Protein AF-A0A401IRV8-F1 (afdb_monomer_lite)

InterPro domains:
  IPR025668 Transposase DDE domain [PF13701] (9-160)

Secondary structure (DSSP, 8-state):
--PPPPEE-SS-TT-EE--S--PPPTTTTHHHHHHHHHHTTHHHHHHHH-------SS-SS-HHHHHHHHHHHHHTT--SGGGHHHHTT-HHHHHHHTSPPPPHHHHHHHHHT--HHHHHHHHHHHHHHHHHHHHHTT-S--------------S--HHHHHHHHHHHHHHHHHHHHTTS--SSS-SS--SSSSSSTTT---SHHHHHHHSSSS--

Radius of gyration: 19.03 Å; chains: 1; bounding box: 55×48×52 Å

pLDDT: mean 70.57, std 21.9, range [26.36, 95.75]

Foldseek 3Di:
DDFDDFDAAPLDRVDTDGPPPPDDDLLLVLLVLLSLCVVVVVLVLCVVLQPDDDPDPDDPADLSLLLLLLLSCVLSVNLALPCQQVLQVDPSSCVSSVDRGDHSVVSVVSLVPDDPSNLVSLLVSLVVLLVVVCVVVVPPDDDDDDDDDDDDDDPDRSSVSSSVSSNSSSVSSVVVVVPPDPPPPDPDDDPDDPPVSVVPPPDVVVVVVVVVPPDD

Sequence (216 aa):
MSTLQQVPLNFNKNLVISNTGGTLTNDGGLLLVSEFMHQINFSQLVKDNLHFQEERKYFKHSKNHLFQQLLMQLLAGYSNDTAANTLAKDVSFKLALDQLVSSQPTLSRYINRISENELDGVARLSQKLAQLVIKQRQQAQLILDLDSTHSDTYGKQKAVLLMRTITAMATILYWPLTKFPAASWGLNCVLEIFTPLMELKIFYGQFCRIMQAKMF

Structure (mmCIF, N/CA/C/O backbone):
data_AF-A0A401IRV8-F1
#
_entry.id   AF-A0A401IRV8-F1
#
loop_
_atom_site.group_PDB
_atom_site.id
_atom_site.type_symbol
_atom_site.label_atom_id
_atom_site.label_alt_id
_atom_site.label_comp_id
_atom_site.label_asym_id
_atom_site.label_entity_id
_atom_site.label_seq_id
_atom_site.pdbx_PDB_ins_code
_atom_site.Cartn_x
_atom_site.Cartn_y
_atom_site.Cartn_z
_atom_site.occupancy
_atom_site.B_iso_or_equiv
_atom_site.auth_seq_id
_atom_site.auth_comp_id
_atom_site.auth_asym_id
_atom_site.auth_atom_id
_atom_site.pdbx_PDB_model_num
ATOM 1 N N . MET A 1 1 ? -34.430 -5.487 21.306 1.00 41.16 1 MET A N 1
ATOM 2 C CA . MET A 1 1 ? -33.011 -5.534 20.893 1.00 41.16 1 MET A CA 1
ATOM 3 C C . MET A 1 1 ? -32.767 -4.392 19.922 1.00 41.16 1 MET A C 1
ATOM 5 O O . MET A 1 1 ? -33.343 -4.412 18.845 1.00 41.16 1 MET A 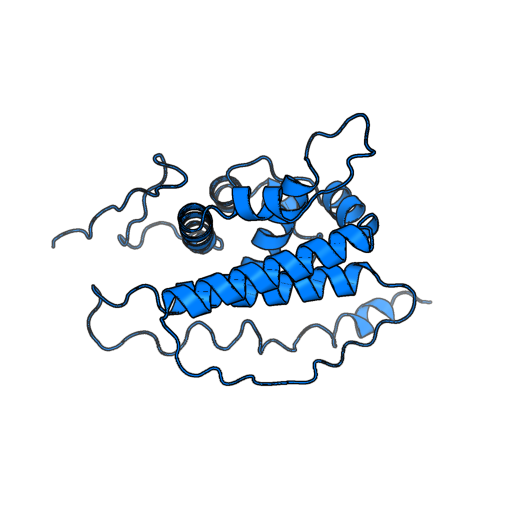O 1
ATOM 9 N N . SER A 1 2 ? -32.007 -3.369 20.310 1.00 43.88 2 SER A N 1
ATOM 10 C CA . SER A 1 2 ? -31.609 -2.292 19.397 1.00 43.88 2 SER A CA 1
ATOM 11 C C . SER A 1 2 ? -30.474 -2.796 18.508 1.00 43.88 2 SER A C 1
ATOM 13 O O . SER A 1 2 ? -29.367 -3.023 18.992 1.00 43.88 2 SER A O 1
ATOM 15 N N . THR A 1 3 ? -30.747 -3.012 17.226 1.00 48.44 3 THR A N 1
ATOM 16 C CA . THR A 1 3 ? -29.711 -3.245 16.214 1.00 48.44 3 THR A CA 1
ATOM 17 C C . THR A 1 3 ? -28.730 -2.074 16.214 1.00 48.44 3 THR A C 1
ATOM 19 O O . THR A 1 3 ? -29.141 -0.920 16.100 1.00 48.44 3 THR A O 1
ATOM 22 N N . LEU A 1 4 ? -27.443 -2.382 16.389 1.00 52.22 4 LEU A N 1
ATOM 23 C CA . LEU A 1 4 ? -26.345 -1.418 16.374 1.00 52.22 4 LEU A CA 1
ATOM 24 C C . LEU A 1 4 ? -26.343 -0.595 15.079 1.00 52.22 4 LEU A C 1
ATOM 26 O O . LEU A 1 4 ? -26.615 -1.118 13.998 1.00 52.22 4 LEU A O 1
ATOM 30 N N . GLN A 1 5 ? -26.030 0.692 15.229 1.00 64.75 5 GLN A N 1
ATOM 31 C CA . GLN A 1 5 ? -26.011 1.705 14.177 1.00 64.75 5 GLN A CA 1
ATOM 32 C C . GLN A 1 5 ? -25.242 1.228 12.940 1.00 64.75 5 GLN A C 1
ATOM 34 O O . GLN A 1 5 ? -24.084 0.826 13.020 1.00 64.75 5 GLN A O 1
ATOM 39 N N . GLN A 1 6 ? -25.902 1.308 11.788 1.00 72.00 6 GLN A N 1
ATOM 40 C CA . GLN A 1 6 ? -25.247 1.260 10.491 1.00 72.00 6 GLN A CA 1
ATOM 41 C C . GLN A 1 6 ? -24.445 2.550 10.309 1.00 72.00 6 GLN A C 1
ATOM 43 O O . GLN A 1 6 ? -25.023 3.638 10.320 1.00 72.00 6 GLN A O 1
ATOM 48 N N . VAL A 1 7 ? -23.124 2.438 10.165 1.00 77.31 7 VAL A N 1
ATOM 49 C CA . VAL A 1 7 ? -22.246 3.600 9.973 1.00 77.31 7 VAL A CA 1
ATOM 50 C C . VAL A 1 7 ? -21.801 3.645 8.510 1.00 77.31 7 VAL A C 1
ATOM 52 O O . VAL A 1 7 ? -21.106 2.724 8.070 1.00 77.31 7 VAL A O 1
ATOM 55 N N . PRO A 1 8 ? -22.194 4.672 7.734 1.00 83.56 8 PRO A N 1
ATOM 56 C CA . PRO A 1 8 ? -21.729 4.826 6.363 1.00 83.56 8 PRO A CA 1
ATOM 57 C C . PRO A 1 8 ? -20.249 5.216 6.339 1.00 83.56 8 PRO A C 1
ATOM 59 O O . PRO A 1 8 ? -19.799 6.048 7.129 1.00 83.56 8 PRO A O 1
ATOM 62 N N . LEU A 1 9 ? -19.506 4.650 5.394 1.00 84.62 9 LEU A N 1
ATOM 63 C CA . LEU A 1 9 ? -18.097 4.968 5.180 1.00 84.62 9 LEU A CA 1
ATOM 64 C C . LEU A 1 9 ? -17.945 6.314 4.460 1.00 84.62 9 LEU A C 1
ATOM 66 O O . LEU A 1 9 ? -18.777 6.703 3.637 1.00 84.62 9 LEU A O 1
ATOM 70 N N . ASN A 1 10 ? -16.900 7.075 4.785 1.00 86.19 10 ASN A N 1
ATOM 71 C CA . ASN A 1 10 ? -16.651 8.374 4.162 1.00 86.19 10 ASN A CA 1
ATOM 72 C C . ASN A 1 10 ? -16.002 8.234 2.794 1.00 86.19 10 ASN A C 1
ATOM 74 O O . ASN A 1 10 ? -16.407 8.941 1.873 1.00 86.19 10 ASN A O 1
ATOM 78 N N . PHE A 1 11 ? -15.066 7.294 2.649 1.00 86.44 11 PHE A N 1
ATOM 79 C CA . PHE A 1 11 ? -14.384 7.081 1.374 1.00 86.44 11 PHE A CA 1
ATOM 80 C C . PHE A 1 11 ? -15.326 6.553 0.282 1.00 86.44 11 PHE A C 1
ATOM 82 O O . PHE A 1 11 ? -15.147 6.875 -0.887 1.00 86.44 11 PHE A O 1
ATOM 89 N N . ASN A 1 12 ? -16.353 5.783 0.662 1.00 87.06 12 ASN A N 1
ATOM 90 C CA . ASN A 1 12 ? -17.384 5.289 -0.242 1.00 87.06 12 ASN A CA 1
ATOM 91 C C . ASN A 1 12 ? -18.739 5.227 0.478 1.00 87.06 12 ASN A C 1
ATOM 93 O O . ASN A 1 12 ? -19.007 4.316 1.259 1.00 87.06 12 ASN A O 1
ATOM 97 N N . LYS A 1 13 ? -19.614 6.192 0.171 1.00 85.44 13 LYS A N 1
ATOM 98 C CA . LYS A 1 13 ? -20.935 6.349 0.807 1.00 85.44 13 LYS A CA 1
ATOM 99 C C . LYS A 1 13 ? -21.921 5.222 0.490 1.00 85.44 13 LYS A C 1
ATOM 101 O O . LYS A 1 13 ? -22.939 5.114 1.165 1.00 85.44 13 LYS A O 1
ATOM 106 N N . ASN A 1 14 ? -21.617 4.382 -0.501 1.00 85.38 14 ASN A N 1
ATOM 107 C CA . ASN A 1 14 ? -22.408 3.193 -0.816 1.00 85.38 14 ASN A CA 1
ATOM 108 C C . ASN A 1 14 ? -22.067 2.005 0.097 1.00 85.38 14 ASN A C 1
ATOM 110 O O . ASN A 1 14 ? -22.727 0.971 0.024 1.00 85.38 14 ASN A O 1
ATOM 114 N N . LEU A 1 15 ? -21.028 2.129 0.929 1.00 84.19 15 LEU A N 1
ATOM 115 C CA . LEU A 1 15 ? -20.618 1.104 1.876 1.00 84.19 15 LEU A CA 1
ATOM 116 C C . LEU A 1 15 ? -21.020 1.496 3.294 1.00 84.19 15 LEU A C 1
ATOM 118 O O . LEU A 1 15 ? -20.888 2.644 3.721 1.00 84.19 15 LEU A O 1
ATOM 122 N N . VAL A 1 16 ? -21.491 0.500 4.034 1.00 81.44 16 VAL A N 1
ATOM 123 C CA . VAL A 1 16 ? -21.968 0.647 5.405 1.00 81.44 16 VAL A CA 1
ATOM 124 C C . VAL A 1 16 ? -21.350 -0.455 6.248 1.00 81.44 16 VAL A C 1
ATOM 126 O O . VAL A 1 16 ? -21.375 -1.625 5.868 1.00 81.44 16 VAL A O 1
ATOM 129 N N . ILE A 1 17 ? -20.819 -0.085 7.410 1.00 76.06 17 ILE A N 1
ATOM 130 C CA . ILE A 1 17 ? -20.389 -1.043 8.424 1.00 76.06 17 ILE A CA 1
ATOM 131 C C . ILE A 1 17 ? -21.588 -1.358 9.314 1.00 76.06 17 ILE A C 1
ATOM 133 O O . ILE A 1 17 ? -22.266 -0.460 9.815 1.00 76.06 17 ILE A O 1
ATOM 137 N N . SER A 1 18 ? -21.840 -2.650 9.513 1.00 75.50 18 SER A N 1
ATOM 138 C CA . SER A 1 18 ? -22.859 -3.150 10.433 1.00 75.50 18 SER A CA 1
ATOM 139 C C . SER A 1 18 ? -22.265 -4.239 11.319 1.00 75.50 18 SER A C 1
ATOM 141 O O . SER A 1 18 ? -21.373 -4.969 10.891 1.00 75.50 18 SER A O 1
ATOM 143 N N . ASN A 1 19 ? -22.764 -4.355 12.552 1.00 68.94 19 ASN A N 1
ATOM 144 C CA . ASN A 1 19 ? -22.372 -5.419 13.477 1.00 68.94 19 ASN A CA 1
ATOM 145 C C . ASN A 1 19 ? -23.512 -6.419 13.718 1.00 68.94 19 ASN A C 1
ATOM 147 O O . ASN A 1 19 ? -23.809 -6.806 14.845 1.00 68.94 19 ASN A O 1
ATOM 151 N N . THR A 1 20 ? -24.217 -6.791 12.650 1.00 70.12 20 THR A N 1
ATOM 152 C CA . THR A 1 20 ? -25.336 -7.742 12.721 1.00 70.12 20 THR A CA 1
ATOM 153 C C . THR A 1 20 ? -24.888 -9.197 12.573 1.00 70.12 20 THR A C 1
ATOM 155 O O . THR A 1 20 ? -25.737 -10.074 12.461 1.00 70.12 20 THR A O 1
ATOM 158 N N . GLY A 1 21 ? -23.574 -9.466 12.543 1.00 61.69 21 GLY A N 1
ATOM 159 C CA . GLY A 1 21 ? -23.028 -10.822 12.397 1.00 61.69 21 GLY A CA 1
ATOM 160 C C . GLY A 1 21 ? -23.395 -11.506 11.074 1.00 61.69 21 GLY A C 1
ATOM 161 O O . GLY A 1 21 ? -23.494 -12.727 11.031 1.00 61.69 21 GLY A O 1
ATOM 162 N N . GLY A 1 22 ? -23.657 -10.724 10.018 1.00 69.12 22 GLY A N 1
ATOM 163 C CA . GLY A 1 22 ? -23.982 -11.237 8.683 1.00 69.12 22 GLY A CA 1
ATOM 164 C C . GLY A 1 22 ? -22.794 -11.918 7.991 1.00 69.12 22 GLY A C 1
ATOM 165 O O . GLY A 1 22 ? -21.775 -12.216 8.607 1.00 69.12 22 GLY A O 1
ATOM 166 N N . THR A 1 23 ? -22.905 -12.147 6.682 1.00 66.44 23 THR A N 1
ATOM 167 C CA . THR A 1 23 ? -21.820 -12.724 5.870 1.00 66.44 23 THR A CA 1
ATOM 168 C C . THR A 1 23 ? -20.513 -11.950 6.034 1.00 66.44 23 THR A C 1
ATOM 170 O O . THR A 1 23 ? -20.443 -10.761 5.721 1.00 66.44 23 THR A O 1
ATOM 173 N N . LEU A 1 24 ? -19.480 -12.650 6.502 1.00 66.38 24 LEU A N 1
ATOM 174 C CA . LEU A 1 24 ? -18.134 -12.125 6.687 1.00 66.38 24 LEU A CA 1
ATOM 175 C C . LEU A 1 24 ? -17.328 -12.300 5.397 1.00 66.38 24 LEU A C 1
ATOM 177 O O . LEU A 1 24 ? -17.379 -13.348 4.756 1.00 66.38 24 LEU A O 1
ATOM 181 N N . THR A 1 25 ? -16.567 -11.274 5.033 1.00 70.69 25 THR A N 1
ATOM 182 C CA . THR A 1 25 ? -15.527 -11.357 4.001 1.00 70.69 25 THR A CA 1
ATOM 183 C C . THR A 1 25 ? -14.162 -11.408 4.680 1.00 70.69 25 THR A C 1
ATOM 185 O O . THR A 1 25 ? -13.942 -10.711 5.673 1.00 70.69 25 THR A O 1
ATOM 188 N N . ASN A 1 26 ? -13.252 -12.226 4.148 1.00 71.38 26 ASN A N 1
ATOM 189 C CA . ASN A 1 26 ? -11.910 -12.402 4.706 1.00 71.38 26 ASN A CA 1
ATOM 190 C C . ASN A 1 26 ? -11.135 -11.073 4.755 1.00 71.38 26 ASN A C 1
ATOM 192 O O . ASN A 1 26 ? -10.482 -10.763 5.744 1.00 71.38 26 ASN A O 1
ATOM 196 N N . ASP A 1 27 ? -11.311 -10.241 3.725 1.00 78.25 27 ASP A N 1
ATOM 197 C CA . ASP A 1 27 ? -10.604 -8.968 3.573 1.00 78.25 27 ASP A CA 1
ATOM 198 C C . ASP A 1 27 ? -11.460 -7.759 4.012 1.00 78.25 27 ASP A C 1
ATOM 200 O O . ASP A 1 27 ? -11.137 -6.610 3.715 1.00 78.25 27 ASP A O 1
ATOM 204 N N . GLY A 1 28 ? -12.557 -7.981 4.750 1.00 76.12 28 GLY A N 1
ATOM 205 C CA . GLY A 1 28 ? -13.461 -6.911 5.205 1.00 76.12 28 GLY A CA 1
ATOM 206 C C . GLY A 1 28 ? -12.798 -5.865 6.099 1.00 76.12 28 GLY A C 1
ATOM 207 O O . GLY A 1 28 ? -13.178 -4.694 6.068 1.00 76.12 28 GLY A O 1
ATOM 208 N N . GLY A 1 29 ? -11.761 -6.263 6.843 1.00 79.12 29 GLY A N 1
ATOM 209 C CA . GLY A 1 29 ? -10.956 -5.354 7.661 1.00 79.12 29 GLY A CA 1
ATOM 210 C C . GLY A 1 29 ? -10.260 -4.257 6.848 1.00 79.12 29 GLY A C 1
ATOM 211 O O . GLY A 1 29 ? -10.030 -3.167 7.372 1.00 79.12 29 GLY A O 1
ATOM 212 N N . LEU A 1 30 ? -10.007 -4.481 5.551 1.00 84.75 30 LEU A N 1
ATOM 213 C CA . LEU A 1 30 ? -9.435 -3.458 4.673 1.00 84.75 30 LEU A CA 1
ATOM 214 C C . LEU A 1 30 ? -10.347 -2.240 4.505 1.00 84.75 30 LEU A C 1
ATOM 216 O O . LEU A 1 30 ? -9.843 -1.158 4.234 1.00 84.75 30 LEU A O 1
ATOM 220 N N . LEU A 1 31 ? -11.662 -2.361 4.708 1.00 85.00 31 LEU A N 1
ATOM 221 C CA . LEU A 1 31 ? -12.562 -1.206 4.639 1.00 85.00 31 LEU A CA 1
ATOM 222 C C . LEU A 1 31 ? -12.261 -0.180 5.743 1.00 85.00 31 LEU A C 1
ATOM 224 O O . LEU A 1 31 ? -12.363 1.022 5.506 1.00 85.00 31 LEU A O 1
ATOM 228 N N . LEU A 1 32 ? -11.834 -0.637 6.927 1.00 82.06 32 LEU A N 1
ATOM 229 C CA . LEU A 1 32 ? -11.390 0.242 8.017 1.00 82.06 32 LEU A CA 1
ATOM 230 C C . LEU A 1 32 ? -10.068 0.932 7.672 1.00 82.06 32 LEU A C 1
ATOM 232 O O . LEU A 1 32 ? -9.881 2.110 7.971 1.00 82.06 32 LEU A O 1
ATOM 236 N N . VAL A 1 33 ? -9.167 0.206 7.008 1.00 85.25 33 VAL A N 1
ATOM 237 C CA . VAL A 1 33 ? -7.910 0.756 6.491 1.00 85.25 33 VAL A CA 1
ATOM 238 C C . VAL A 1 33 ? -8.203 1.848 5.461 1.00 85.25 33 VAL A C 1
ATOM 240 O O . VAL A 1 33 ? -7.658 2.943 5.573 1.00 85.25 33 VAL A O 1
ATOM 243 N N . SER A 1 34 ? -9.098 1.594 4.505 1.00 89.00 34 SER A N 1
ATOM 244 C CA . SER A 1 34 ? -9.498 2.567 3.482 1.00 89.00 34 SER A CA 1
ATOM 245 C C . SER A 1 34 ? -10.146 3.810 4.082 1.00 89.00 34 SER A C 1
ATOM 247 O O . SER A 1 34 ? -9.832 4.927 3.673 1.00 89.00 34 SER A O 1
ATOM 249 N N . GLU A 1 35 ? -10.994 3.638 5.096 1.00 85.62 35 GLU A N 1
ATOM 250 C CA . GLU A 1 35 ? -11.591 4.746 5.842 1.00 85.62 35 GLU A CA 1
ATOM 251 C C . GLU A 1 35 ? -10.527 5.599 6.539 1.00 85.62 35 GLU A C 1
ATOM 253 O O . GLU A 1 35 ? -10.525 6.822 6.410 1.00 85.62 35 GLU A O 1
ATOM 258 N N . PHE A 1 36 ? -9.568 4.968 7.215 1.00 85.06 36 PHE A N 1
ATOM 259 C CA . PHE A 1 36 ? -8.459 5.680 7.842 1.00 85.06 36 PHE A CA 1
ATOM 260 C C . PHE A 1 36 ? -7.577 6.401 6.814 1.00 85.06 36 PHE A C 1
ATOM 262 O O . PHE A 1 36 ? -7.259 7.579 6.983 1.00 85.06 36 PHE A O 1
ATOM 269 N N . MET A 1 37 ? -7.225 5.731 5.714 1.00 88.56 37 MET A N 1
ATOM 270 C CA . MET A 1 37 ? -6.458 6.318 4.613 1.00 88.56 37 MET A CA 1
ATOM 271 C C . MET A 1 37 ? -7.177 7.526 4.002 1.00 88.56 37 MET A C 1
ATOM 273 O O . MET A 1 37 ? -6.525 8.507 3.644 1.00 88.56 37 MET A O 1
ATOM 277 N N . HIS A 1 38 ? -8.507 7.488 3.916 1.00 89.00 38 HIS A N 1
ATOM 278 C CA . HIS A 1 38 ? -9.313 8.627 3.493 1.00 89.00 38 HIS A CA 1
ATOM 279 C C . HIS A 1 38 ? -9.246 9.780 4.503 1.00 89.00 38 HIS A C 1
ATOM 281 O O . HIS A 1 38 ? -8.967 10.908 4.106 1.00 89.00 38 HIS A O 1
ATOM 287 N N . GLN A 1 39 ? -9.397 9.505 5.803 1.00 86.56 39 GLN A N 1
ATOM 288 C CA . GLN A 1 39 ? -9.340 10.525 6.860 1.00 86.56 39 GLN A CA 1
ATOM 289 C C . GLN A 1 39 ? -8.002 11.277 6.908 1.00 86.56 39 GLN A C 1
ATOM 291 O O . GLN A 1 39 ? -7.983 12.482 7.157 1.00 86.56 39 GLN A O 1
ATOM 296 N N . ILE A 1 40 ? -6.883 10.598 6.638 1.00 85.19 40 ILE A N 1
ATOM 297 C CA . ILE A 1 40 ? -5.553 11.230 6.598 1.00 85.19 40 ILE A CA 1
ATOM 298 C C . ILE A 1 40 ? -5.189 11.809 5.221 1.00 85.19 40 ILE A C 1
ATOM 300 O O . ILE A 1 40 ? -4.047 12.223 5.019 1.00 85.19 40 ILE A O 1
ATOM 304 N N . ASN A 1 41 ? -6.120 11.816 4.259 1.00 89.62 41 ASN A N 1
ATOM 305 C CA . ASN A 1 41 ? -5.878 12.211 2.868 1.00 89.62 41 ASN A CA 1
ATOM 306 C C . ASN A 1 41 ? -4.674 11.483 2.239 1.00 89.62 41 ASN A C 1
ATOM 308 O O . ASN A 1 41 ? -3.855 12.079 1.536 1.00 89.62 41 ASN A O 1
ATOM 312 N N . PHE A 1 42 ? -4.560 10.173 2.472 1.00 90.06 42 PHE A N 1
ATOM 313 C CA . PHE A 1 42 ? -3.396 9.378 2.078 1.00 90.06 42 PHE A CA 1
ATOM 314 C C . PHE A 1 42 ? -3.084 9.465 0.581 1.00 90.06 42 PHE A C 1
ATOM 316 O O . PHE A 1 42 ? -1.926 9.592 0.197 1.00 90.06 42 PHE A O 1
ATOM 323 N N . SER A 1 43 ? -4.104 9.453 -0.280 1.00 90.06 43 SER A N 1
ATOM 324 C CA . SER A 1 43 ? -3.916 9.599 -1.729 1.00 90.06 43 SER A CA 1
ATOM 325 C C . SER A 1 43 ? -3.228 10.914 -2.104 1.00 90.06 43 SER A C 1
ATOM 327 O O . SER A 1 43 ? -2.448 10.941 -3.055 1.00 90.06 43 SER A O 1
ATOM 329 N N . GLN A 1 44 ? -3.482 11.993 -1.358 1.00 89.31 44 GLN A N 1
ATOM 330 C CA . GLN A 1 44 ? -2.793 13.266 -1.552 1.00 89.31 44 GLN A CA 1
ATOM 331 C C . GLN A 1 44 ? -1.360 13.197 -1.014 1.00 89.31 44 GLN A C 1
ATOM 333 O O . GLN A 1 44 ? -0.434 13.569 -1.727 1.00 89.31 44 GLN A O 1
ATOM 338 N N . LEU A 1 45 ? -1.152 12.605 0.170 1.00 89.56 45 LEU A N 1
ATOM 339 C CA . LEU A 1 45 ? 0.192 12.366 0.713 1.00 89.56 45 LEU A CA 1
ATOM 340 C C . LEU A 1 45 ? 1.066 11.552 -0.249 1.00 89.56 45 LEU A C 1
ATOM 342 O O . LEU A 1 45 ? 2.238 11.870 -0.424 1.00 89.56 45 LEU A O 1
ATOM 346 N N . VAL A 1 46 ? 0.512 10.532 -0.904 1.00 90.56 46 VAL A N 1
ATOM 347 C CA . VAL A 1 46 ? 1.206 9.779 -1.954 1.00 90.56 46 VAL A CA 1
ATOM 348 C C . VAL A 1 46 ? 1.594 10.713 -3.097 1.00 90.56 46 VAL A C 1
ATOM 350 O O . VAL A 1 46 ? 2.773 10.809 -3.408 1.00 90.56 46 VAL A O 1
ATOM 353 N N . LYS A 1 47 ? 0.649 11.460 -3.679 1.00 87.88 47 LYS A N 1
ATOM 354 C CA . LYS A 1 47 ? 0.929 12.365 -4.810 1.00 87.88 47 LYS A CA 1
ATOM 355 C C . LYS A 1 47 ? 1.981 13.434 -4.494 1.00 87.88 47 LYS A C 1
ATOM 357 O O . LYS A 1 47 ? 2.795 13.742 -5.361 1.00 87.88 47 LYS A O 1
ATOM 362 N N . ASP A 1 48 ? 1.980 13.960 -3.273 1.00 86.81 48 ASP A N 1
ATOM 363 C CA . ASP A 1 48 ? 2.879 15.038 -2.845 1.00 86.81 48 ASP A CA 1
ATOM 364 C C . ASP A 1 48 ? 4.304 14.560 -2.530 1.00 86.81 48 ASP A C 1
ATOM 366 O O . ASP A 1 48 ? 5.213 15.377 -2.408 1.00 86.81 48 ASP A O 1
ATOM 370 N N . ASN A 1 49 ? 4.509 13.254 -2.323 1.00 82.81 49 ASN A N 1
ATOM 371 C CA . ASN A 1 49 ? 5.794 12.705 -1.862 1.00 82.81 49 ASN A CA 1
ATOM 372 C C . ASN A 1 49 ? 6.384 11.646 -2.796 1.00 82.81 49 ASN A C 1
ATOM 374 O O . ASN A 1 49 ? 7.598 11.420 -2.786 1.00 82.81 49 ASN A O 1
ATOM 378 N N . LEU A 1 50 ? 5.534 11.010 -3.600 1.00 84.75 50 LEU A N 1
ATOM 379 C CA . LEU A 1 50 ? 5.882 10.001 -4.586 1.00 84.75 50 LEU A CA 1
ATOM 380 C C . LEU A 1 50 ? 5.663 10.561 -5.988 1.00 84.75 50 LEU A C 1
ATOM 382 O O . LEU A 1 50 ? 4.595 10.446 -6.591 1.00 84.75 50 LEU A O 1
ATOM 386 N N . HIS A 1 51 ? 6.726 11.147 -6.530 1.00 81.56 51 HIS A N 1
ATOM 387 C CA . HIS A 1 51 ? 6.781 11.558 -7.926 1.00 81.56 51 HIS A CA 1
ATOM 388 C C . HIS A 1 51 ? 7.350 10.420 -8.764 1.00 81.56 51 HIS A C 1
ATOM 390 O O . HIS A 1 51 ? 8.537 10.373 -9.083 1.00 81.56 51 HIS A O 1
ATOM 396 N N . PHE A 1 52 ? 6.482 9.472 -9.092 1.00 79.88 52 PHE A N 1
ATOM 397 C CA . PHE A 1 52 ? 6.832 8.404 -10.007 1.00 79.88 52 PHE A CA 1
ATOM 398 C C . PHE A 1 52 ? 7.023 8.958 -11.426 1.00 79.88 52 PHE A C 1
ATOM 400 O O . PHE A 1 52 ? 6.098 9.537 -11.997 1.00 79.88 52 PHE A O 1
ATOM 407 N N . GLN A 1 53 ? 8.204 8.751 -12.011 1.00 75.06 53 GLN A N 1
ATOM 408 C CA . GLN A 1 53 ? 8.449 9.087 -13.416 1.00 75.06 53 GLN A CA 1
ATOM 409 C C . GLN A 1 53 ? 7.696 8.087 -14.294 1.00 75.06 53 GLN A C 1
ATOM 411 O O . GLN A 1 53 ? 7.928 6.875 -14.220 1.00 75.06 53 GLN A O 1
ATOM 416 N N . GLU A 1 54 ? 6.755 8.573 -15.099 1.00 80.19 54 GLU A N 1
ATOM 417 C CA . GLU A 1 54 ? 5.911 7.722 -15.932 1.00 80.19 54 GLU A CA 1
ATOM 418 C C . GLU A 1 54 ? 6.461 7.648 -17.358 1.00 80.19 54 GLU A C 1
ATOM 420 O O . GLU A 1 54 ? 6.039 8.362 -18.260 1.00 80.19 54 GLU A O 1
ATOM 425 N N . GLU A 1 55 ? 7.431 6.760 -17.560 1.00 78.56 55 GLU A N 1
ATOM 426 C CA . GLU A 1 55 ? 8.063 6.534 -18.868 1.00 78.56 55 GLU A CA 1
ATOM 427 C C . GLU A 1 55 ? 7.169 5.731 -19.833 1.00 78.56 55 GLU A C 1
ATOM 429 O O . GLU A 1 55 ? 7.440 5.629 -21.033 1.00 78.56 55 GLU A O 1
ATOM 434 N N . ARG A 1 56 ? 6.098 5.105 -19.325 1.00 83.06 56 ARG A N 1
ATOM 435 C CA . ARG A 1 56 ? 5.213 4.249 -20.122 1.00 83.06 56 ARG A CA 1
ATOM 436 C C . ARG A 1 56 ? 4.254 5.115 -20.939 1.00 83.06 56 ARG A C 1
ATOM 438 O O . ARG A 1 56 ? 3.408 5.797 -20.377 1.00 83.06 56 ARG A O 1
ATOM 445 N N . LYS A 1 57 ? 4.305 4.998 -22.270 1.00 81.06 57 LYS A N 1
ATOM 446 C CA . LYS A 1 57 ? 3.382 5.708 -23.184 1.00 81.06 57 LYS A CA 1
ATOM 447 C C . LYS A 1 57 ? 1.912 5.318 -23.006 1.00 81.06 57 LYS A C 1
ATOM 449 O O . LYS A 1 57 ? 1.036 6.164 -23.121 1.00 81.06 57 LYS A O 1
ATOM 454 N N . TYR A 1 58 ? 1.649 4.040 -22.735 1.00 81.00 58 TYR A N 1
ATOM 455 C CA . TYR A 1 58 ? 0.302 3.515 -22.528 1.00 81.00 58 TYR A CA 1
ATOM 456 C C . TYR A 1 58 ? 0.280 2.688 -21.250 1.00 81.00 58 TYR A C 1
ATOM 458 O O . TYR A 1 58 ? 1.004 1.697 -21.123 1.00 81.00 58 TYR A O 1
ATOM 466 N N . PHE A 1 59 ? -0.555 3.083 -20.296 1.00 84.62 59 PHE A N 1
ATOM 467 C CA . PHE A 1 59 ? -0.767 2.331 -19.070 1.00 84.62 59 PHE A CA 1
ATOM 468 C C . PHE A 1 59 ? -2.228 2.428 -18.633 1.00 84.62 59 PHE A C 1
ATOM 470 O O . PHE A 1 59 ? -2.855 3.476 -18.726 1.00 84.62 59 PHE A O 1
ATOM 477 N N . LYS A 1 60 ? -2.761 1.311 -18.130 1.00 88.44 60 LYS A N 1
ATOM 478 C CA . LYS A 1 60 ? -4.093 1.252 -17.509 1.00 88.44 60 LYS A CA 1
ATOM 479 C C . LYS A 1 60 ? -4.059 1.620 -16.020 1.00 88.44 60 LYS A C 1
ATOM 481 O O . LYS A 1 60 ? -5.054 2.081 -15.479 1.00 88.44 60 LYS A O 1
ATOM 486 N N . HIS A 1 61 ? -2.912 1.409 -15.370 1.00 91.06 61 HIS A N 1
ATOM 487 C CA . HIS A 1 61 ? -2.698 1.649 -13.942 1.00 91.06 61 HIS A CA 1
ATOM 488 C C . HIS A 1 61 ? -1.481 2.559 -13.757 1.00 91.06 61 HIS A C 1
ATOM 490 O O . HIS A 1 61 ? -0.370 2.210 -14.188 1.00 91.06 61 HIS A O 1
ATOM 496 N N . SER A 1 62 ? -1.689 3.722 -13.139 1.00 90.94 62 SER A N 1
ATOM 497 C CA . SER A 1 62 ? -0.599 4.639 -12.789 1.00 90.94 62 SER A CA 1
ATOM 498 C C . SER A 1 62 ? 0.324 3.997 -11.751 1.00 90.94 62 SER A C 1
ATOM 500 O O . SER A 1 62 ? -0.084 3.095 -11.019 1.00 90.94 62 SER A O 1
ATOM 502 N N . LYS A 1 63 ? 1.578 4.443 -11.648 1.00 91.25 63 LYS A N 1
ATOM 503 C CA . LYS A 1 63 ? 2.476 3.943 -10.591 1.00 91.25 63 LYS A CA 1
ATOM 504 C C . LYS A 1 63 ? 1.938 4.219 -9.172 1.00 91.25 63 LYS A C 1
ATOM 506 O O . LYS A 1 63 ? 2.037 3.340 -8.324 1.00 91.25 63 LYS A O 1
ATOM 511 N N . ASN A 1 64 ? 1.263 5.354 -8.946 1.00 91.12 64 ASN A N 1
ATOM 512 C CA . ASN A 1 64 ? 0.560 5.650 -7.682 1.00 91.12 64 ASN A CA 1
ATOM 513 C C . ASN A 1 64 ? -0.509 4.606 -7.347 1.00 91.12 64 ASN A C 1
ATOM 515 O O . ASN A 1 64 ? -0.589 4.132 -6.217 1.00 91.12 64 ASN A O 1
ATOM 519 N N . HIS A 1 65 ? -1.303 4.220 -8.344 1.00 91.88 65 HIS A N 1
ATOM 520 C CA . HIS A 1 65 ? -2.303 3.167 -8.200 1.00 91.88 65 HIS A CA 1
ATOM 521 C C . HIS A 1 65 ? -1.644 1.834 -7.837 1.00 91.88 65 HIS A C 1
ATOM 523 O O . HIS A 1 65 ? -2.068 1.152 -6.908 1.00 91.88 65 HIS A O 1
ATOM 529 N N . LEU A 1 66 ? -0.589 1.449 -8.561 1.00 93.31 66 LEU A N 1
ATOM 530 C CA . LEU A 1 66 ? 0.124 0.187 -8.328 1.00 93.31 66 LEU A CA 1
ATOM 531 C C . LEU A 1 66 ? 0.778 0.148 -6.940 1.00 93.31 66 LEU A C 1
ATOM 533 O O . LEU A 1 66 ? 0.777 -0.897 -6.294 1.00 93.31 66 LEU A O 1
ATOM 537 N N . PHE A 1 67 ? 1.265 1.292 -6.457 1.00 92.44 67 PHE A N 1
ATOM 538 C CA . PHE A 1 67 ? 1.742 1.458 -5.090 1.00 92.44 67 PHE A CA 1
ATOM 539 C C . PHE A 1 67 ? 0.631 1.236 -4.056 1.00 92.44 67 PHE A C 1
ATOM 541 O O . PHE A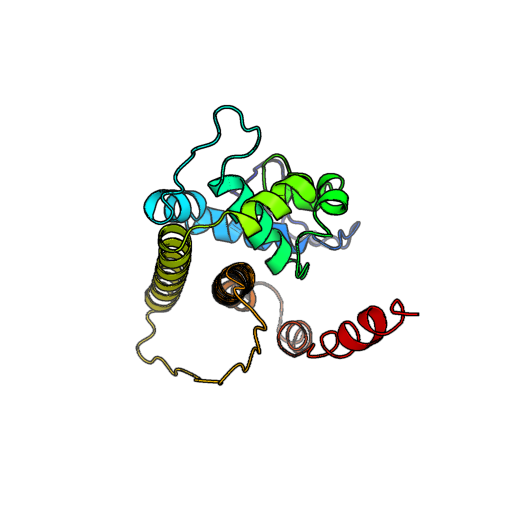 1 67 ? 0.814 0.445 -3.134 1.00 92.44 67 PHE A O 1
ATOM 548 N N . GLN A 1 68 ? -0.528 1.886 -4.221 1.00 92.69 68 GLN A N 1
ATOM 549 C CA . GLN A 1 68 ? -1.670 1.716 -3.315 1.00 92.69 68 GLN A CA 1
ATOM 550 C C . GLN A 1 68 ? -2.184 0.272 -3.309 1.00 92.69 68 GLN A C 1
ATOM 552 O O . GLN A 1 68 ? -2.438 -0.276 -2.240 1.00 92.69 68 GLN A O 1
ATOM 557 N N . GLN A 1 69 ? -2.255 -0.378 -4.476 1.00 94.19 69 GLN A N 1
ATOM 558 C CA . GLN A 1 69 ? -2.591 -1.798 -4.567 1.00 94.19 69 GLN A CA 1
ATOM 559 C C . GLN A 1 69 ? -1.596 -2.660 -3.778 1.00 94.19 69 GLN A C 1
ATOM 561 O O . GLN A 1 69 ? -2.021 -3.506 -2.996 1.00 94.19 69 GLN A O 1
ATOM 566 N N . LEU A 1 70 ? -0.286 -2.455 -3.963 1.00 92.00 70 LEU A N 1
ATOM 567 C CA . LEU A 1 70 ? 0.742 -3.226 -3.259 1.00 92.00 70 LEU A CA 1
ATOM 568 C C . LEU A 1 70 ? 0.671 -3.022 -1.740 1.00 92.00 70 LEU A C 1
ATOM 570 O O . LEU A 1 70 ? 0.767 -3.985 -0.986 1.00 92.00 70 LEU A O 1
ATOM 574 N N . LEU A 1 71 ? 0.453 -1.785 -1.292 1.00 90.50 71 LEU A N 1
ATOM 575 C CA . LEU A 1 71 ? 0.273 -1.463 0.120 1.00 90.50 71 LEU A CA 1
ATOM 576 C C . LEU A 1 71 ? -0.941 -2.183 0.722 1.00 90.50 71 LEU A C 1
ATOM 578 O O . LEU A 1 71 ? -0.816 -2.821 1.763 1.00 90.50 71 LEU A O 1
ATOM 582 N N . MET A 1 72 ? -2.098 -2.108 0.058 1.00 90.00 72 MET A N 1
ATOM 583 C CA . MET A 1 72 ? -3.324 -2.770 0.518 1.00 90.00 72 MET A CA 1
ATOM 584 C C . MET A 1 72 ? -3.176 -4.296 0.534 1.00 90.00 72 MET A C 1
ATOM 586 O O . MET A 1 72 ? -3.662 -4.946 1.454 1.00 90.00 72 MET A O 1
ATOM 590 N N . GLN A 1 73 ? -2.457 -4.870 -0.439 1.00 90.88 73 GLN A N 1
ATOM 591 C CA . GLN A 1 73 ? -2.120 -6.297 -0.453 1.00 90.88 73 GLN A CA 1
ATOM 592 C C . GLN A 1 73 ? -1.310 -6.704 0.780 1.00 90.88 73 GLN A C 1
ATOM 594 O O . GLN A 1 73 ? -1.660 -7.675 1.446 1.00 90.88 73 GLN A O 1
ATOM 599 N N . LEU A 1 74 ? -0.264 -5.945 1.113 1.00 85.88 74 LEU A N 1
ATOM 600 C CA . LEU A 1 74 ? 0.570 -6.235 2.279 1.00 85.88 74 LEU A CA 1
ATOM 601 C C . LEU A 1 74 ? -0.191 -6.052 3.594 1.00 85.88 74 LEU A C 1
ATOM 603 O O . LEU A 1 74 ? -0.027 -6.860 4.502 1.00 85.88 74 LEU A O 1
ATOM 607 N N . LEU A 1 75 ? -1.056 -5.038 3.682 1.00 84.81 75 LEU A N 1
ATOM 608 C CA . LEU A 1 75 ? -1.919 -4.814 4.846 1.00 84.81 75 LEU A CA 1
ATOM 609 C C . LEU A 1 75 ? -2.917 -5.956 5.072 1.00 84.81 75 LEU A C 1
ATOM 611 O O . LEU A 1 75 ? -3.229 -6.263 6.218 1.00 84.81 75 LEU A O 1
ATOM 615 N N . ALA A 1 76 ? -3.369 -6.617 4.006 1.00 84.94 76 ALA A N 1
ATOM 616 C CA . ALA A 1 76 ? -4.176 -7.835 4.094 1.00 84.94 76 ALA A CA 1
ATOM 617 C C . ALA A 1 76 ? -3.351 -9.122 4.297 1.00 84.94 76 ALA A C 1
ATOM 619 O O . ALA A 1 76 ? -3.908 -10.214 4.321 1.00 84.94 76 ALA A O 1
ATOM 620 N N . GLY A 1 77 ? -2.027 -9.021 4.452 1.00 82.94 77 GLY A N 1
ATOM 621 C CA . GLY A 1 77 ? -1.147 -10.167 4.699 1.00 82.94 77 GLY A CA 1
ATOM 622 C C . GLY A 1 77 ? -0.650 -10.888 3.440 1.00 82.94 77 GLY A C 1
ATOM 623 O O . GLY A 1 77 ? 0.033 -11.907 3.547 1.00 82.94 77 GLY A O 1
ATOM 624 N N . TYR A 1 78 ? -0.924 -10.368 2.240 1.00 86.25 78 TYR A N 1
ATOM 625 C CA . TYR A 1 78 ? -0.391 -10.920 0.995 1.00 86.25 78 TYR A CA 1
ATOM 626 C C . TYR A 1 78 ? 1.027 -10.394 0.750 1.00 86.25 78 TYR A C 1
ATOM 628 O O . TYR A 1 78 ? 1.226 -9.271 0.293 1.00 86.25 78 TYR A O 1
ATOM 636 N N . SER A 1 79 ? 2.025 -11.230 1.036 1.00 77.56 79 SER A N 1
ATOM 637 C CA . SER A 1 79 ? 3.446 -10.853 1.094 1.00 77.56 79 SER A CA 1
ATOM 638 C C . SER A 1 79 ? 4.112 -10.533 -0.252 1.00 77.56 79 SER A C 1
ATOM 640 O O . SER A 1 79 ? 5.249 -10.062 -0.277 1.00 77.56 79 SER A O 1
ATOM 642 N N . ASN A 1 80 ? 3.454 -10.804 -1.381 1.00 78.06 80 ASN A N 1
ATOM 643 C CA . ASN A 1 80 ? 4.013 -10.599 -2.715 1.00 78.06 80 ASN A CA 1
ATOM 644 C C . ASN A 1 80 ? 2.918 -10.355 -3.773 1.00 78.06 80 ASN A C 1
ATOM 646 O O . ASN A 1 80 ? 1.732 -10.204 -3.476 1.00 78.06 80 ASN A O 1
ATOM 650 N N . ASP A 1 81 ? 3.324 -10.301 -5.039 1.00 86.12 81 ASP A N 1
ATOM 651 C CA . ASP A 1 81 ? 2.456 -10.041 -6.184 1.00 86.12 81 ASP A CA 1
ATOM 652 C C . ASP A 1 81 ? 1.598 -11.245 -6.614 1.00 86.12 81 ASP A C 1
ATOM 654 O O . ASP A 1 81 ? 0.656 -11.058 -7.386 1.00 86.12 81 ASP A O 1
ATOM 658 N N . THR A 1 82 ? 1.855 -12.459 -6.111 1.00 88.94 82 THR A N 1
ATOM 659 C CA . THR A 1 82 ? 1.166 -13.692 -6.552 1.00 88.94 82 THR A CA 1
ATOM 660 C C . THR A 1 82 ? -0.347 -13.645 -6.335 1.00 88.94 82 THR A C 1
ATOM 662 O O . THR A 1 82 ? -1.107 -14.117 -7.183 1.00 88.94 82 THR A O 1
ATOM 665 N N . ALA A 1 83 ? -0.798 -12.995 -5.258 1.00 91.00 83 ALA A N 1
ATOM 666 C CA . ALA A 1 83 ? -2.212 -12.858 -4.924 1.00 91.00 83 ALA A CA 1
ATOM 667 C C . ALA A 1 83 ? -2.972 -11.878 -5.835 1.00 91.00 83 ALA A C 1
ATOM 669 O O . ALA A 1 83 ? -4.201 -11.909 -5.871 1.00 91.00 83 ALA A O 1
ATOM 670 N N . ALA A 1 84 ? -2.282 -11.031 -6.610 1.00 94.69 84 ALA A N 1
ATOM 671 C CA . ALA A 1 84 ? -2.914 -9.934 -7.345 1.00 94.69 84 ALA A CA 1
ATOM 672 C C . ALA A 1 84 ? -3.993 -10.404 -8.338 1.00 94.69 84 ALA A C 1
ATOM 674 O O . ALA A 1 84 ? -5.019 -9.748 -8.489 1.00 94.69 84 ALA A O 1
ATOM 675 N N . ASN A 1 85 ? -3.813 -11.561 -8.989 1.00 95.75 85 ASN A N 1
ATOM 676 C CA . ASN A 1 85 ? -4.832 -12.108 -9.896 1.00 95.75 85 ASN A CA 1
ATOM 677 C C . ASN A 1 85 ? -6.089 -12.593 -9.155 1.00 95.75 85 ASN A C 1
ATOM 679 O O . ASN A 1 85 ? -7.194 -12.468 -9.686 1.00 95.75 85 ASN A O 1
ATOM 683 N N . THR A 1 86 ? -5.926 -13.146 -7.952 1.00 93.56 86 THR A N 1
ATOM 684 C CA . THR A 1 86 ? -7.038 -13.572 -7.090 1.00 93.56 86 THR A CA 1
ATOM 685 C C . THR A 1 86 ? -7.773 -12.351 -6.547 1.00 93.56 86 THR A C 1
ATOM 687 O O . THR A 1 86 ? -8.987 -12.245 -6.695 1.00 93.56 86 THR A O 1
ATOM 690 N N . LEU A 1 87 ? -7.033 -11.363 -6.044 1.00 92.88 87 LEU A N 1
ATOM 691 C CA . LEU A 1 87 ? -7.579 -10.103 -5.535 1.00 92.88 87 LEU A CA 1
ATOM 692 C C . LEU A 1 87 ? -8.236 -9.252 -6.623 1.00 92.88 87 LEU A C 1
ATOM 694 O O . LEU A 1 87 ? -9.199 -8.538 -6.369 1.00 92.88 87 LEU A O 1
ATOM 698 N N . ALA A 1 88 ? -7.800 -9.391 -7.877 1.00 92.38 88 ALA A N 1
ATOM 699 C CA . ALA A 1 88 ? -8.487 -8.796 -9.018 1.00 92.38 88 ALA A CA 1
ATOM 700 C C . ALA A 1 88 ? -9.871 -9.406 -9.292 1.00 92.38 88 ALA A C 1
ATOM 702 O O . ALA A 1 88 ? -10.620 -8.874 -10.115 1.00 92.38 88 ALA A O 1
ATOM 703 N N . LYS A 1 89 ? -10.245 -10.498 -8.621 1.00 91.62 89 LYS A N 1
ATOM 704 C CA . LYS A 1 89 ? -11.597 -11.073 -8.639 1.00 91.62 89 LYS A CA 1
ATOM 705 C C . LYS A 1 89 ? -12.359 -10.793 -7.345 1.00 91.62 89 LYS A C 1
ATOM 707 O O . LYS A 1 89 ? -13.583 -10.738 -7.403 1.00 91.62 89 LYS A O 1
ATOM 712 N N . ASP A 1 90 ? -11.654 -10.542 -6.247 1.00 90.19 90 ASP A N 1
ATOM 713 C CA . ASP A 1 90 ? -12.241 -10.236 -4.946 1.00 90.19 90 ASP A CA 1
ATOM 714 C C . ASP A 1 90 ? -13.012 -8.903 -4.963 1.00 90.19 90 ASP A C 1
ATOM 716 O O . ASP A 1 90 ? -12.509 -7.863 -5.399 1.00 90.19 90 ASP A O 1
ATOM 720 N N . VAL A 1 91 ? -14.273 -8.944 -4.530 1.00 87.44 91 VAL A N 1
ATOM 721 C CA . VAL A 1 91 ? -15.156 -7.771 -4.507 1.00 87.44 91 VAL A CA 1
ATOM 722 C C . VAL A 1 91 ? -14.801 -6.845 -3.347 1.00 87.44 91 VAL A C 1
ATOM 724 O O . VAL A 1 91 ? -14.760 -5.632 -3.532 1.00 87.44 91 VAL A O 1
ATOM 727 N N . SER A 1 92 ? -14.504 -7.394 -2.171 1.00 86.12 92 SER A N 1
ATOM 728 C CA . SER A 1 92 ? -14.154 -6.623 -0.979 1.00 86.12 92 SER A CA 1
ATOM 729 C C . SER A 1 92 ? -12.845 -5.867 -1.173 1.00 86.12 92 SER A C 1
ATOM 731 O O . SER A 1 92 ? -12.783 -4.680 -0.864 1.00 86.12 92 SER A O 1
ATOM 733 N N . PHE A 1 93 ? -11.840 -6.500 -1.778 1.00 90.50 93 PHE A N 1
ATOM 734 C CA . PHE A 1 93 ? -10.569 -5.852 -2.089 1.00 90.50 93 PHE A CA 1
ATOM 735 C C . PHE A 1 93 ? -10.737 -4.715 -3.107 1.00 90.50 93 PHE A C 1
ATOM 737 O O . PHE A 1 93 ? -10.182 -3.632 -2.927 1.00 90.50 93 PHE A O 1
ATOM 744 N N . LYS A 1 94 ? -11.542 -4.917 -4.160 1.00 91.50 94 LYS A N 1
ATOM 745 C CA . LYS A 1 94 ? -11.860 -3.855 -5.134 1.00 91.50 94 LYS A CA 1
ATOM 746 C C . LYS A 1 94 ? -12.565 -2.672 -4.487 1.00 91.50 94 LYS A C 1
ATOM 748 O O . LYS A 1 94 ? -12.224 -1.534 -4.790 1.00 91.50 94 LYS A O 1
ATOM 753 N N . LEU A 1 95 ? -13.541 -2.950 -3.624 1.00 90.31 95 LEU A N 1
ATOM 754 C CA . LEU A 1 95 ? -14.280 -1.922 -2.899 1.00 90.31 95 LEU A CA 1
ATOM 755 C C . LEU A 1 95 ? -13.368 -1.157 -1.941 1.00 90.31 95 LEU A C 1
ATOM 757 O O . LEU A 1 95 ? -13.460 0.061 -1.882 1.00 90.31 95 LEU A O 1
ATOM 761 N N . ALA A 1 96 ? -12.462 -1.845 -1.244 1.00 89.62 96 ALA A N 1
ATOM 762 C CA . ALA A 1 96 ? -11.499 -1.210 -0.354 1.00 89.62 96 ALA A CA 1
ATOM 763 C C . ALA A 1 96 ? -10.484 -0.345 -1.118 1.00 89.62 96 ALA A C 1
ATOM 765 O O . ALA A 1 96 ? -10.177 0.765 -0.691 1.00 89.62 96 ALA A O 1
ATOM 766 N N . LEU A 1 97 ? -9.967 -0.822 -2.253 1.00 90.81 97 LEU A N 1
ATOM 767 C CA . LEU A 1 97 ? -9.020 -0.055 -3.065 1.00 90.81 97 LEU A CA 1
ATOM 768 C C . LEU A 1 97 ? -9.687 1.132 -3.785 1.00 90.81 97 LEU A C 1
ATOM 770 O O . LEU A 1 97 ? -8.994 2.086 -4.127 1.00 90.81 97 LEU A O 1
ATOM 774 N N . ASP A 1 98 ? -10.999 1.053 -4.035 1.00 87.44 98 ASP A N 1
ATOM 775 C CA . ASP A 1 98 ? -11.809 2.015 -4.803 1.00 87.44 98 ASP A CA 1
ATOM 776 C C . ASP A 1 98 ? -11.249 2.314 -6.209 1.00 87.44 98 ASP A C 1
ATOM 778 O O . ASP A 1 98 ? -11.419 3.387 -6.787 1.00 87.44 98 ASP A O 1
ATOM 782 N N . GLN A 1 99 ? -10.506 1.358 -6.776 1.00 85.50 99 GLN A N 1
ATOM 783 C CA . GLN A 1 99 ? -9.854 1.483 -8.077 1.00 85.50 99 GLN A CA 1
ATOM 784 C C . GLN A 1 99 ? -9.686 0.097 -8.738 1.00 85.50 99 GLN A C 1
ATOM 786 O O . GLN A 1 99 ? -9.763 -0.951 -8.096 1.00 85.50 99 GLN A O 1
ATOM 791 N N . LEU A 1 100 ? -9.422 0.063 -10.051 1.00 90.62 100 LEU A N 1
ATOM 792 C CA . LEU A 1 100 ? -9.202 -1.186 -10.800 1.00 90.62 100 LEU A CA 1
ATOM 793 C C . LEU A 1 100 ? -7.964 -1.963 -10.325 1.00 90.62 100 LEU A C 1
ATOM 795 O O . LEU A 1 100 ? -6.843 -1.521 -10.532 1.00 90.62 100 LEU A O 1
ATOM 799 N N . VAL A 1 101 ? -8.125 -3.176 -9.811 1.00 94.50 101 VAL A N 1
ATOM 800 C CA . VAL A 1 101 ? -6.988 -4.020 -9.400 1.00 94.50 101 VAL A CA 1
ATOM 801 C C . VAL A 1 101 ? -6.213 -4.522 -10.625 1.00 94.50 101 VAL A C 1
ATOM 803 O O . VAL A 1 101 ? -6.793 -5.049 -11.578 1.00 94.50 101 VAL A O 1
ATOM 806 N N . SER A 1 102 ? -4.894 -4.346 -10.615 1.00 95.06 102 SER A N 1
ATOM 807 C CA . SER A 1 102 ? -4.005 -4.819 -11.674 1.00 95.06 102 SER A CA 1
ATOM 808 C C . SER A 1 102 ? -3.667 -6.305 -11.517 1.00 95.06 102 SER A C 1
ATOM 810 O O . SER A 1 102 ? -3.629 -6.846 -10.415 1.00 95.06 102 SER A O 1
ATOM 812 N N . SER A 1 103 ? -3.380 -6.961 -12.640 1.00 95.44 103 SER A N 1
ATOM 813 C CA . SER A 1 103 ? -2.919 -8.354 -12.690 1.00 95.44 103 SER A CA 1
ATOM 814 C C . SER A 1 103 ? -1.526 -8.533 -12.072 1.00 95.44 103 SER A C 1
ATOM 816 O O . SER A 1 103 ? -0.693 -7.629 -12.197 1.00 95.44 103 SER A O 1
ATOM 818 N N . GLN A 1 104 ? -1.198 -9.743 -11.614 1.00 95.50 104 GLN A N 1
ATOM 819 C CA . GLN A 1 104 ? 0.133 -10.099 -11.101 1.00 95.50 104 GLN A CA 1
ATOM 820 C C . GLN A 1 104 ? 1.291 -9.680 -12.028 1.00 95.50 104 GLN A C 1
ATOM 822 O O . GLN A 1 104 ? 2.184 -8.987 -11.545 1.00 95.50 104 GLN A O 1
ATOM 827 N N . PRO A 1 105 ? 1.283 -9.930 -13.356 1.00 94.31 105 PRO A N 1
ATOM 828 C CA . PRO A 1 105 ? 2.399 -9.518 -14.216 1.00 94.31 105 PRO A CA 1
ATOM 829 C C . PRO A 1 105 ? 2.605 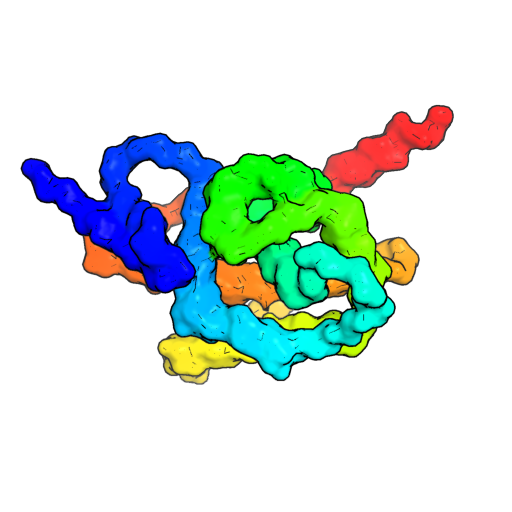-7.999 -14.281 1.00 94.31 105 PRO A C 1
ATOM 831 O O . PRO A 1 105 ? 3.716 -7.517 -14.499 1.00 94.31 105 PRO A O 1
ATOM 834 N N . THR A 1 106 ? 1.534 -7.221 -14.112 1.00 93.56 106 THR A N 1
ATOM 835 C CA . THR A 1 106 ? 1.601 -5.753 -14.097 1.00 93.56 106 THR A CA 1
ATOM 836 C C . THR A 1 106 ? 2.230 -5.257 -12.804 1.00 93.56 106 THR A C 1
ATOM 838 O O . THR A 1 106 ? 3.125 -4.413 -12.860 1.00 93.56 106 THR A O 1
ATOM 841 N N . LEU A 1 107 ? 1.820 -5.827 -11.670 1.00 93.38 107 LEU A N 1
ATOM 842 C CA . LEU A 1 107 ? 2.386 -5.510 -10.366 1.00 93.38 107 LEU A CA 1
ATOM 843 C C . LEU A 1 107 ? 3.857 -5.944 -10.267 1.00 93.38 107 LEU A C 1
ATOM 845 O O . LEU A 1 107 ? 4.699 -5.166 -9.829 1.00 93.38 107 LEU A O 1
ATOM 849 N N . SER A 1 108 ? 4.192 -7.121 -10.801 1.00 91.38 108 SER A N 1
ATOM 850 C CA . SER A 1 108 ? 5.565 -7.633 -10.882 1.00 91.38 108 SER A CA 1
ATOM 851 C C . SER A 1 108 ? 6.491 -6.697 -11.659 1.00 91.38 108 SER A C 1
ATOM 853 O O . SER A 1 108 ? 7.586 -6.352 -11.213 1.00 91.38 108 SER A O 1
ATOM 855 N N . ARG A 1 109 ? 6.043 -6.214 -12.828 1.00 90.75 109 ARG A N 1
ATOM 856 C CA . ARG A 1 109 ? 6.805 -5.232 -13.616 1.00 90.75 109 ARG A CA 1
ATOM 857 C C . ARG A 1 109 ? 6.994 -3.916 -12.873 1.00 90.75 109 ARG A C 1
ATOM 859 O O . ARG A 1 109 ? 8.033 -3.294 -13.049 1.00 90.75 109 ARG A O 1
ATOM 866 N N . TYR A 1 110 ? 6.005 -3.482 -12.096 1.00 90.44 110 TYR A N 1
ATOM 867 C CA . TYR A 1 110 ? 6.119 -2.278 -11.278 1.00 90.44 110 TYR A CA 1
ATOM 868 C C . TYR A 1 110 ? 7.181 -2.441 -10.187 1.00 90.44 110 TYR A C 1
ATOM 870 O O . TYR A 1 110 ? 8.104 -1.632 -10.132 1.00 90.44 110 TYR A O 1
ATOM 878 N N . ILE A 1 111 ? 7.119 -3.527 -9.411 1.00 88.12 111 ILE A N 1
ATOM 879 C CA . ILE A 1 111 ? 8.093 -3.839 -8.351 1.00 88.12 111 ILE A CA 1
ATOM 880 C C . ILE A 1 111 ? 9.522 -3.884 -8.915 1.00 88.12 111 ILE A C 1
ATOM 882 O O . ILE A 1 111 ? 10.441 -3.316 -8.332 1.00 88.12 111 ILE A O 1
ATOM 886 N N . ASN A 1 112 ? 9.704 -4.506 -10.082 1.00 86.31 112 ASN A N 1
ATOM 887 C CA . ASN A 1 112 ? 11.018 -4.662 -10.711 1.00 86.31 112 ASN A CA 1
ATOM 888 C C . ASN A 1 112 ? 11.556 -3.397 -11.404 1.00 86.31 112 ASN A C 1
ATOM 890 O O . ASN A 1 112 ? 12.726 -3.367 -11.778 1.00 86.31 112 ASN A O 1
ATOM 894 N N . ARG A 1 113 ? 10.726 -2.368 -11.617 1.00 86.88 113 ARG A N 1
ATOM 895 C CA . ARG A 1 113 ? 11.109 -1.123 -12.312 1.00 86.88 113 ARG A CA 1
ATOM 896 C C . ARG A 1 113 ? 11.189 0.089 -11.395 1.00 86.88 113 ARG A C 1
ATOM 898 O O . ARG A 1 113 ? 11.346 1.200 -11.896 1.00 86.88 113 ARG A O 1
ATOM 905 N N . ILE A 1 114 ? 11.055 -0.102 -10.086 1.00 84.81 114 ILE A N 1
ATOM 906 C CA . ILE A 1 114 ? 11.166 1.013 -9.157 1.00 84.81 114 ILE A CA 1
ATOM 907 C C . ILE A 1 114 ? 12.608 1.539 -9.129 1.00 84.81 114 ILE A C 1
ATOM 909 O O . ILE A 1 114 ? 13.573 0.776 -9.023 1.00 84.81 114 ILE A O 1
ATOM 913 N N . SER A 1 115 ? 12.756 2.849 -9.265 1.00 85.56 115 SER A N 1
ATOM 914 C CA . SER A 1 115 ? 14.043 3.540 -9.197 1.00 85.56 115 SER A CA 1
ATOM 915 C C . SER A 1 115 ? 14.440 3.852 -7.751 1.00 85.56 115 SER A C 1
ATOM 917 O O . SER A 1 115 ? 13.615 3.828 -6.840 1.00 85.56 115 SER A O 1
ATOM 919 N N . GLU A 1 116 ? 15.716 4.175 -7.533 1.00 83.38 116 GLU A N 1
ATOM 920 C CA . GLU A 1 116 ? 16.227 4.582 -6.212 1.00 83.38 116 GLU A CA 1
ATOM 921 C C . GLU A 1 116 ? 15.551 5.868 -5.713 1.00 83.38 116 GLU A C 1
ATOM 923 O O . GLU A 1 116 ? 15.089 5.917 -4.579 1.00 83.38 116 GLU A O 1
ATOM 928 N N . ASN A 1 117 ? 15.342 6.850 -6.595 1.00 85.75 117 ASN A N 1
ATOM 929 C CA . ASN A 1 117 ? 14.626 8.084 -6.255 1.00 85.75 117 ASN A CA 1
ATOM 930 C C . ASN A 1 117 ? 13.172 7.828 -5.815 1.00 85.75 117 ASN A C 1
ATOM 932 O O . ASN A 1 117 ? 12.656 8.503 -4.919 1.00 85.75 117 ASN A O 1
ATOM 936 N N . GLU A 1 118 ? 12.496 6.863 -6.450 1.00 86.75 118 GLU A N 1
ATOM 937 C CA . GLU A 1 118 ? 11.142 6.449 -6.067 1.00 86.75 118 GLU A CA 1
ATOM 938 C C . GLU A 1 118 ? 11.153 5.731 -4.706 1.00 86.75 118 GLU A C 1
ATOM 940 O O . GLU A 1 118 ? 10.286 6.006 -3.878 1.00 86.75 118 GLU A O 1
ATOM 945 N N . LEU A 1 119 ? 12.157 4.886 -4.431 1.00 83.44 119 LEU A N 1
ATOM 946 C CA . LEU A 1 119 ? 12.352 4.239 -3.124 1.00 83.44 119 LEU A CA 1
ATOM 947 C C . LEU A 1 119 ? 12.560 5.256 -1.996 1.00 83.44 119 LEU A C 1
ATOM 949 O O . LEU A 1 119 ? 11.917 5.143 -0.950 1.00 83.44 119 LEU A O 1
ATOM 953 N N . ASP A 1 120 ? 13.377 6.283 -2.224 1.00 84.12 120 ASP A N 1
ATOM 954 C CA . ASP A 1 120 ? 13.566 7.371 -1.262 1.00 84.12 120 ASP A CA 1
ATOM 955 C C . ASP A 1 120 ? 12.261 8.138 -1.017 1.00 84.12 120 ASP A C 1
ATOM 957 O O . ASP A 1 120 ? 11.978 8.573 0.100 1.00 84.12 120 ASP A O 1
ATOM 961 N N . GLY A 1 121 ? 11.427 8.285 -2.051 1.00 86.94 121 GLY A N 1
ATOM 962 C CA . GLY A 1 121 ? 10.081 8.839 -1.918 1.00 86.94 121 GLY A CA 1
ATOM 963 C C . GLY A 1 121 ? 9.191 8.006 -0.997 1.00 86.94 121 GLY A C 1
ATOM 964 O O . GLY A 1 121 ? 8.486 8.572 -0.160 1.00 86.94 121 GLY A O 1
ATOM 965 N N . VAL A 1 122 ? 9.266 6.673 -1.088 1.00 86.12 122 VAL A N 1
ATOM 966 C CA . VAL A 1 122 ? 8.503 5.771 -0.207 1.00 86.12 122 VAL A CA 1
ATOM 967 C C . VAL A 1 122 ? 8.991 5.911 1.236 1.00 86.12 122 VAL A C 1
ATOM 969 O O . VAL A 1 122 ? 8.172 6.010 2.147 1.00 86.12 122 VAL A O 1
ATOM 972 N N . ALA A 1 123 ? 10.306 6.008 1.449 1.00 83.06 123 ALA A N 1
ATOM 973 C CA . ALA A 1 123 ? 10.885 6.227 2.775 1.00 83.06 123 ALA A CA 1
ATOM 974 C C . ALA A 1 123 ? 10.491 7.593 3.375 1.00 83.06 123 ALA A C 1
ATOM 976 O O . ALA A 1 123 ? 10.162 7.696 4.559 1.00 83.06 123 ALA A O 1
ATOM 977 N N . ARG A 1 124 ? 10.453 8.659 2.565 1.00 87.06 124 ARG A N 1
ATOM 978 C CA . ARG A 1 124 ? 9.947 9.972 3.006 1.00 87.06 124 ARG A CA 1
ATOM 979 C C . ARG A 1 124 ? 8.463 9.919 3.360 1.00 87.06 124 ARG A C 1
ATOM 981 O O . ARG A 1 124 ? 8.051 10.507 4.360 1.00 87.06 124 ARG A O 1
ATOM 988 N N . LEU A 1 125 ? 7.657 9.205 2.573 1.00 87.81 125 LEU A N 1
ATOM 989 C CA . LEU A 1 125 ? 6.237 9.016 2.865 1.00 87.81 125 LEU A CA 1
ATOM 990 C C . LEU A 1 125 ? 6.034 8.278 4.196 1.00 87.81 125 LEU A C 1
ATOM 992 O O . LEU A 1 125 ? 5.225 8.723 5.011 1.00 87.81 125 LEU A O 1
ATOM 996 N N . SER A 1 126 ? 6.795 7.211 4.466 1.00 84.00 126 SER A N 1
ATOM 997 C CA . SER A 1 126 ? 6.702 6.494 5.744 1.00 84.00 126 SER A CA 1
ATOM 998 C C . SER A 1 126 ? 7.084 7.379 6.934 1.00 84.00 126 SER A C 1
ATOM 1000 O O . SER A 1 126 ? 6.411 7.348 7.962 1.00 84.00 126 SER A O 1
ATOM 1002 N N . GLN A 1 127 ? 8.103 8.233 6.790 1.00 82.00 127 GLN A N 1
ATOM 1003 C CA . GLN A 1 127 ? 8.467 9.213 7.821 1.00 82.00 127 GLN A CA 1
ATOM 1004 C C . GLN A 1 127 ? 7.352 10.238 8.068 1.00 82.00 127 GLN A C 1
ATOM 1006 O O . GLN A 1 127 ? 7.030 10.523 9.221 1.00 82.00 127 GLN A O 1
ATOM 1011 N N . LYS A 1 128 ? 6.716 10.762 7.011 1.00 85.69 128 LYS A N 1
ATOM 1012 C CA . LYS A 1 128 ? 5.577 11.686 7.153 1.00 85.69 128 LYS A CA 1
ATOM 1013 C C . LYS A 1 128 ? 4.391 11.038 7.859 1.00 85.69 128 LYS A C 1
ATOM 1015 O O . LYS A 1 128 ? 3.770 11.676 8.705 1.00 85.69 128 LYS A O 1
ATOM 1020 N N . LEU A 1 129 ? 4.096 9.774 7.563 1.00 82.88 129 LEU A N 1
ATOM 1021 C CA . LEU A 1 129 ? 3.059 9.035 8.282 1.00 82.88 129 LEU A CA 1
ATOM 1022 C C . LEU A 1 129 ? 3.393 8.884 9.770 1.00 82.88 129 LEU A C 1
ATOM 1024 O O . LEU A 1 129 ? 2.535 9.149 10.609 1.00 82.88 129 LEU A O 1
ATOM 1028 N N . ALA A 1 130 ? 4.638 8.541 10.112 1.00 80.75 130 ALA A N 1
ATOM 1029 C CA . ALA A 1 130 ? 5.069 8.477 11.508 1.00 80.75 130 ALA A CA 1
ATOM 1030 C C . ALA A 1 130 ? 4.910 9.836 12.214 1.00 80.75 130 ALA A C 1
ATOM 1032 O O . ALA A 1 130 ? 4.386 9.904 13.326 1.00 80.75 130 ALA A O 1
ATOM 1033 N N . GLN A 1 131 ? 5.285 10.933 11.548 1.00 81.06 131 GLN A N 1
ATOM 1034 C CA . GLN A 1 131 ? 5.111 12.292 12.070 1.00 81.06 131 GLN A CA 1
ATOM 1035 C C . GLN A 1 131 ? 3.638 12.647 12.309 1.00 81.06 131 GLN A C 1
ATOM 1037 O O . GLN A 1 131 ? 3.324 13.254 13.333 1.00 81.06 131 GLN A O 1
ATOM 1042 N N . LEU A 1 132 ? 2.730 12.255 11.406 1.00 79.00 132 LEU A N 1
ATOM 1043 C CA . LEU A 1 132 ? 1.290 12.451 11.598 1.00 79.00 132 LEU A CA 1
ATOM 1044 C C . LEU A 1 132 ? 0.796 11.731 12.856 1.00 79.00 132 LEU A C 1
ATOM 1046 O O . LEU A 1 132 ? 0.097 12.342 13.663 1.00 79.00 132 LEU A O 1
ATOM 1050 N N . VAL A 1 133 ? 1.216 10.480 13.067 1.00 74.94 133 VAL A N 1
ATOM 1051 C CA . VAL A 1 133 ? 0.845 9.702 14.260 1.00 74.94 133 VAL A CA 1
ATOM 1052 C C . VAL A 1 133 ? 1.379 10.353 15.538 1.00 74.94 133 VAL A C 1
ATOM 1054 O O . VAL A 1 133 ? 0.621 10.525 16.494 1.00 74.94 133 VAL A O 1
ATOM 1057 N N . ILE A 1 134 ? 2.651 10.760 15.557 1.00 74.06 134 ILE A N 1
ATOM 1058 C CA . ILE A 1 134 ? 3.275 11.422 16.715 1.00 74.06 134 ILE A CA 1
ATOM 1059 C C . ILE A 1 134 ? 2.545 12.730 17.047 1.00 74.06 134 ILE A C 1
ATOM 1061 O O . ILE A 1 134 ? 2.190 12.965 18.205 1.00 74.06 134 ILE A O 1
ATOM 1065 N N . LYS A 1 135 ? 2.270 13.559 16.030 1.00 78.44 135 LYS A N 1
ATOM 1066 C CA . LYS A 1 135 ? 1.571 14.840 16.189 1.00 78.44 135 LYS A CA 1
ATOM 1067 C C . LYS A 1 135 ? 0.146 14.644 16.699 1.00 78.44 135 LYS A C 1
ATOM 1069 O O . LYS A 1 135 ? -0.267 15.341 17.621 1.00 78.44 135 LYS A O 1
ATOM 1074 N N . GLN A 1 136 ? -0.595 13.694 16.131 1.00 73.81 136 GLN A N 1
ATOM 1075 C CA . GLN A 1 136 ? -1.979 13.430 16.524 1.00 73.81 136 GLN A CA 1
ATOM 1076 C C . GLN A 1 136 ? -2.088 12.901 17.957 1.00 73.81 136 GLN A C 1
ATOM 1078 O O . GLN A 1 136 ? -3.056 13.208 18.647 1.00 73.81 136 GLN A O 1
ATOM 1083 N N . ARG A 1 137 ? -1.091 12.146 18.430 1.00 70.56 137 ARG A N 1
ATOM 1084 C CA . ARG A 1 137 ? -1.047 11.638 19.808 1.00 70.56 137 ARG A CA 1
ATOM 1085 C C . ARG A 1 137 ? -0.488 12.632 20.825 1.00 70.56 137 ARG A C 1
ATOM 1087 O O . ARG A 1 137 ? -0.443 12.284 21.999 1.00 70.56 137 ARG A O 1
ATOM 1094 N N . GLN A 1 138 ? -0.050 13.821 20.394 1.00 75.00 138 GLN A N 1
ATOM 1095 C CA . GLN A 1 138 ? 0.654 14.791 21.246 1.00 75.00 138 GLN A CA 1
ATOM 1096 C C . GLN A 1 138 ? 1.779 14.124 22.055 1.00 75.00 138 GLN A C 1
ATOM 1098 O O . GLN A 1 138 ? 1.970 14.388 23.241 1.00 75.00 138 GLN A O 1
ATOM 1103 N N . GLN A 1 139 ? 2.480 13.176 21.429 1.00 63.88 139 GLN A N 1
ATOM 1104 C CA . GLN A 1 139 ? 3.334 12.263 22.169 1.00 63.88 139 GLN A CA 1
ATOM 1105 C C . GLN A 1 139 ? 4.610 12.989 22.616 1.00 63.88 139 GLN A C 1
ATOM 1107 O O . GLN A 1 139 ? 5.457 13.322 21.792 1.00 63.88 139 GLN A O 1
ATOM 1112 N N . ALA A 1 140 ? 4.742 13.242 23.921 1.00 60.88 140 ALA A N 1
ATOM 1113 C CA . ALA A 1 140 ? 5.888 13.955 24.494 1.00 60.88 140 ALA A CA 1
ATOM 1114 C C . ALA A 1 140 ? 7.153 13.083 24.615 1.00 60.88 140 ALA A C 1
ATOM 1116 O O . ALA A 1 140 ? 8.254 13.607 24.757 1.00 60.88 140 ALA A O 1
ATOM 1117 N N . GLN A 1 141 ? 6.998 11.756 24.566 1.00 61.88 141 GLN A N 1
ATOM 1118 C CA . GLN A 1 141 ? 8.089 10.788 24.676 1.00 61.88 141 GLN A CA 1
ATOM 1119 C C . GLN A 1 141 ? 7.977 9.719 23.584 1.00 61.88 141 GLN A C 1
ATOM 1121 O O . GLN A 1 141 ? 6.910 9.143 23.352 1.00 61.88 141 GLN A O 1
ATOM 1126 N N . LEU A 1 142 ? 9.096 9.454 22.913 1.00 65.62 142 LEU A N 1
ATOM 1127 C CA . LEU A 1 142 ? 9.224 8.447 21.866 1.00 65.62 142 LEU A CA 1
ATOM 1128 C C . LEU A 1 142 ? 10.235 7.396 22.328 1.00 65.62 142 LEU A C 1
ATOM 1130 O O . LEU A 1 142 ? 11.408 7.712 22.508 1.00 65.62 142 LEU A O 1
ATOM 1134 N N . ILE A 1 143 ? 9.773 6.160 22.519 1.00 67.75 143 ILE A N 1
ATOM 1135 C CA . ILE A 1 143 ? 10.644 5.005 22.750 1.00 67.75 143 ILE A CA 1
ATOM 1136 C C . ILE A 1 143 ? 10.849 4.347 21.391 1.00 67.75 143 ILE A C 1
ATOM 1138 O O . ILE A 1 143 ? 9.887 3.901 20.765 1.00 67.75 143 ILE A O 1
ATOM 1142 N N . LEU A 1 144 ? 12.090 4.363 20.915 1.00 65.06 144 LEU A N 1
ATOM 1143 C CA . LEU A 1 144 ? 12.481 3.719 19.670 1.00 65.06 144 LEU A CA 1
ATOM 1144 C C . LEU A 1 144 ? 13.052 2.352 20.001 1.00 65.06 144 LEU A C 1
ATOM 1146 O O . LEU A 1 144 ? 14.137 2.263 20.573 1.00 65.06 144 LEU A O 1
ATOM 1150 N N . ASP A 1 145 ? 12.314 1.314 19.632 1.00 67.94 145 ASP A N 1
ATOM 1151 C CA . ASP A 1 145 ? 12.835 -0.042 19.652 1.00 67.94 145 ASP A CA 1
ATOM 1152 C C . ASP A 1 145 ? 13.608 -0.284 18.353 1.00 67.94 145 ASP A C 1
ATOM 1154 O O . ASP A 1 145 ? 13.070 -0.123 17.251 1.00 67.94 145 ASP A O 1
ATOM 1158 N N . LEU A 1 146 ? 14.905 -0.557 18.478 1.00 65.12 146 LEU A N 1
ATOM 1159 C CA . LEU A 1 146 ? 15.813 -0.730 17.346 1.00 65.12 146 LEU A CA 1
ATOM 1160 C C . LEU A 1 146 ? 16.163 -2.205 17.202 1.00 65.12 146 LEU A C 1
ATOM 1162 O O . LEU A 1 146 ? 17.288 -2.625 17.468 1.00 65.12 146 LEU A O 1
ATOM 1166 N N . ASP A 1 147 ? 15.196 -2.978 16.725 1.00 65.75 147 ASP A N 1
ATOM 1167 C CA . ASP A 1 147 ? 15.422 -4.377 16.397 1.00 65.75 147 ASP A CA 1
ATOM 1168 C C . ASP A 1 147 ? 16.123 -4.523 15.046 1.00 65.75 147 ASP A C 1
ATOM 1170 O O . ASP A 1 147 ? 15.637 -4.105 13.986 1.00 65.75 147 ASP A O 1
ATOM 1174 N N . SER A 1 148 ? 17.281 -5.185 15.053 1.00 54.12 148 SER A N 1
ATOM 1175 C CA . SER A 1 148 ? 17.948 -5.564 13.814 1.00 54.12 148 SER A CA 1
ATOM 1176 C C . SER A 1 148 ? 17.140 -6.654 13.110 1.00 54.12 148 SER A C 1
ATOM 1178 O O . SER A 1 148 ? 17.167 -7.824 13.493 1.00 54.12 148 SER A O 1
ATOM 1180 N N . THR A 1 149 ? 16.458 -6.299 12.025 1.00 53.94 149 THR A N 1
ATOM 1181 C CA . THR A 1 149 ? 15.897 -7.301 11.114 1.00 53.94 149 THR A CA 1
ATOM 1182 C C . THR A 1 149 ? 16.972 -7.697 10.105 1.00 53.94 149 THR A C 1
ATOM 1184 O O . THR A 1 149 ? 17.240 -6.963 9.149 1.00 53.94 149 THR A O 1
ATOM 1187 N N . HIS A 1 150 ? 17.616 -8.845 10.334 1.00 46.59 150 HIS A N 1
ATOM 1188 C CA . HIS A 1 150 ? 18.553 -9.431 9.376 1.00 46.59 150 HIS A CA 1
ATOM 1189 C C . HIS A 1 150 ? 17.765 -9.959 8.171 1.00 46.59 150 HIS A C 1
ATOM 1191 O O . HIS A 1 150 ? 16.843 -10.763 8.312 1.00 46.59 150 HIS A O 1
ATOM 1197 N N . SER A 1 151 ? 18.073 -9.448 6.984 1.00 56.72 151 SER A N 1
ATOM 1198 C CA . SER A 1 151 ? 17.429 -9.845 5.733 1.00 56.72 151 SER A CA 1
ATOM 1199 C C . SER A 1 151 ? 18.517 -10.016 4.693 1.00 56.72 151 SER A C 1
ATOM 1201 O O . SER A 1 151 ? 18.880 -9.054 4.015 1.00 56.72 151 SER A O 1
ATOM 1203 N N . ASP A 1 152 ? 19.063 -11.227 4.610 1.00 52.84 152 ASP A N 1
ATOM 1204 C CA . ASP A 1 152 ? 20.041 -11.556 3.584 1.00 52.84 152 ASP A CA 1
ATOM 1205 C C . ASP A 1 152 ? 19.434 -11.317 2.205 1.00 52.84 152 ASP A C 1
ATOM 1207 O O . ASP A 1 152 ? 18.367 -11.833 1.860 1.00 52.84 152 ASP A O 1
ATOM 1211 N N . THR A 1 153 ? 20.122 -10.506 1.409 1.00 49.84 153 THR A N 1
ATOM 1212 C CA . THR A 1 153 ? 19.793 -10.311 -0.000 1.00 49.84 153 THR A CA 1
ATOM 1213 C C . THR A 1 153 ? 20.950 -10.849 -0.819 1.00 49.84 153 THR A C 1
ATOM 1215 O O . THR A 1 153 ? 22.077 -10.372 -0.721 1.00 49.84 153 THR A O 1
ATOM 1218 N N . TYR A 1 154 ? 20.687 -11.878 -1.619 1.00 54.03 154 TYR A N 1
ATOM 1219 C CA . TYR A 1 154 ? 21.677 -12.416 -2.547 1.00 54.03 154 TYR A CA 1
ATOM 1220 C C . TYR A 1 154 ? 21.490 -11.740 -3.914 1.00 54.03 154 TYR A C 1
ATOM 1222 O O . TYR A 1 154 ? 20.457 -11.898 -4.565 1.00 54.03 154 TYR A O 1
ATOM 1230 N N . GLY A 1 155 ? 22.476 -10.953 -4.354 1.00 61.06 155 GLY A N 1
ATOM 1231 C CA . GLY A 1 155 ? 22.428 -10.193 -5.613 1.00 61.06 155 GLY A CA 1
ATOM 1232 C C . GLY A 1 155 ? 21.809 -8.788 -5.494 1.00 61.06 155 GLY A C 1
ATOM 1233 O O . GLY A 1 155 ? 21.626 -8.256 -4.405 1.00 61.06 155 GLY A O 1
ATOM 1234 N N . LYS A 1 156 ? 21.498 -8.147 -6.633 1.00 56.31 156 LYS A N 1
ATOM 1235 C CA . LYS A 1 156 ? 20.978 -6.761 -6.703 1.00 56.31 156 LYS A CA 1
ATOM 1236 C C . LYS A 1 156 ? 19.454 -6.702 -6.492 1.00 56.31 156 LYS A C 1
ATOM 1238 O O . LYS A 1 156 ? 18.704 -6.472 -7.438 1.00 56.31 156 LYS A O 1
ATOM 1243 N N . GLN A 1 157 ? 18.975 -6.920 -5.267 1.00 63.38 157 GLN A N 1
ATOM 1244 C CA . GLN A 1 157 ? 17.534 -7.028 -4.980 1.00 63.38 157 GLN A CA 1
ATOM 1245 C C . GLN A 1 157 ? 16.891 -5.702 -4.518 1.00 63.38 157 GLN A C 1
ATOM 1247 O O . GLN A 1 157 ? 16.552 -5.532 -3.348 1.00 63.38 157 GLN A O 1
ATOM 1252 N N . LYS A 1 158 ? 16.645 -4.763 -5.446 1.00 64.69 158 LYS A N 1
ATOM 1253 C CA . LYS A 1 158 ? 15.916 -3.500 -5.155 1.00 64.69 158 LYS A CA 1
ATOM 1254 C C . LYS A 1 158 ? 14.479 -3.726 -4.658 1.00 64.69 158 LYS A C 1
ATOM 1256 O O . LYS A 1 158 ? 13.971 -2.966 -3.837 1.00 64.69 158 LYS A O 1
ATOM 1261 N N . ALA A 1 159 ? 13.849 -4.809 -5.111 1.00 68.31 159 ALA A N 1
ATOM 1262 C CA . ALA A 1 159 ? 12.496 -5.199 -4.719 1.00 68.31 159 ALA A CA 1
ATOM 1263 C C . ALA A 1 159 ? 12.358 -5.495 -3.214 1.00 68.31 159 ALA A C 1
ATOM 1265 O O . ALA A 1 159 ? 11.313 -5.213 -2.633 1.00 68.31 159 ALA A O 1
ATOM 1266 N N . VAL A 1 160 ? 13.407 -6.016 -2.566 1.00 71.00 160 VAL A N 1
ATOM 1267 C CA . VAL A 1 160 ? 13.374 -6.304 -1.123 1.00 71.00 160 VAL A CA 1
ATOM 1268 C C . VAL A 1 160 ? 13.333 -5.014 -0.318 1.00 71.00 160 VAL A C 1
ATOM 1270 O O . VAL A 1 160 ? 12.543 -4.908 0.616 1.00 71.00 160 VAL A O 1
ATOM 1273 N N . LEU A 1 161 ? 14.130 -4.011 -0.700 1.00 68.56 161 LEU A N 1
ATOM 1274 C CA . LEU A 1 161 ? 14.100 -2.709 -0.037 1.00 68.56 161 LEU A CA 1
ATOM 1275 C C . LEU A 1 161 ? 12.718 -2.055 -0.171 1.00 68.56 161 LEU A C 1
ATOM 1277 O O . LEU A 1 161 ? 12.175 -1.606 0.832 1.00 68.56 161 LEU A O 1
ATOM 1281 N N . LEU A 1 162 ? 12.114 -2.086 -1.369 1.00 73.25 162 LEU A N 1
ATOM 1282 C CA . LEU A 1 162 ? 10.735 -1.623 -1.572 1.00 73.25 162 LEU A CA 1
ATOM 1283 C C . LEU A 1 162 ? 9.771 -2.309 -0.601 1.00 73.25 162 LEU A C 1
ATOM 1285 O O . LEU A 1 162 ? 9.034 -1.639 0.121 1.00 73.25 162 LEU A O 1
ATOM 1289 N N . MET A 1 163 ? 9.783 -3.643 -0.585 1.00 73.62 163 MET A N 1
ATOM 1290 C CA . MET A 1 163 ? 8.837 -4.422 0.205 1.00 73.62 163 MET A CA 1
ATOM 1291 C C . MET A 1 163 ? 9.003 -4.152 1.703 1.00 73.62 163 MET A C 1
ATOM 1293 O O . MET A 1 163 ? 8.011 -3.978 2.407 1.00 73.62 163 MET A O 1
ATOM 1297 N N . ARG A 1 164 ? 10.246 -4.031 2.185 1.00 71.31 164 ARG A N 1
ATOM 1298 C CA . ARG A 1 164 ? 10.552 -3.681 3.580 1.00 71.31 164 ARG A CA 1
ATOM 1299 C C . ARG A 1 164 ? 10.010 -2.306 3.954 1.00 71.31 164 ARG A C 1
ATOM 1301 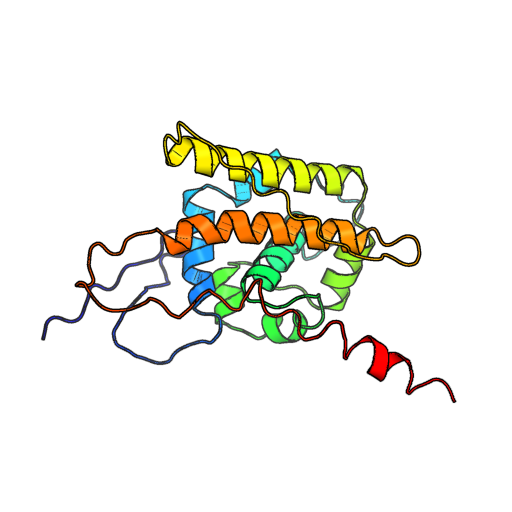O O . ARG A 1 164 ? 9.346 -2.184 4.979 1.00 71.31 164 ARG A O 1
ATOM 1308 N N . THR A 1 165 ? 10.236 -1.290 3.123 1.00 66.88 165 THR A N 1
ATOM 1309 C CA . THR A 1 165 ? 9.765 0.073 3.408 1.00 66.88 165 THR A CA 1
ATOM 1310 C C . THR A 1 165 ? 8.238 0.153 3.392 1.00 66.88 165 THR A C 1
ATOM 1312 O O . THR A 1 165 ? 7.653 0.778 4.275 1.00 66.88 165 THR A O 1
ATOM 1315 N N . ILE A 1 166 ? 7.568 -0.523 2.448 1.00 72.75 166 ILE A N 1
ATOM 1316 C CA . ILE A 1 166 ? 6.097 -0.575 2.427 1.00 72.75 166 ILE A CA 1
ATOM 1317 C C . ILE A 1 166 ? 5.563 -1.356 3.633 1.00 72.75 166 ILE A C 1
ATOM 1319 O O . ILE A 1 166 ? 4.581 -0.929 4.229 1.00 72.75 166 ILE A O 1
ATOM 1323 N N . THR A 1 167 ? 6.221 -2.442 4.044 1.00 70.56 167 THR A N 1
ATOM 1324 C CA . THR A 1 167 ? 5.828 -3.208 5.240 1.00 70.56 167 THR A CA 1
ATOM 1325 C C . THR A 1 167 ? 5.947 -2.357 6.506 1.00 70.56 167 THR A C 1
ATOM 1327 O O . THR A 1 167 ? 5.009 -2.297 7.292 1.00 70.56 167 THR A O 1
ATOM 1330 N N . ALA A 1 168 ? 7.043 -1.611 6.677 1.00 70.56 168 ALA A N 1
ATOM 1331 C CA . ALA A 1 168 ? 7.186 -0.676 7.796 1.00 70.56 168 ALA A CA 1
ATOM 1332 C C . ALA A 1 168 ? 6.094 0.410 7.780 1.00 70.56 168 ALA A C 1
ATOM 1334 O O . ALA A 1 168 ? 5.514 0.747 8.813 1.00 70.56 168 ALA A O 1
ATOM 1335 N N . MET A 1 169 ? 5.766 0.929 6.595 1.00 74.31 169 MET A N 1
ATOM 1336 C CA . MET A 1 169 ? 4.673 1.882 6.416 1.00 74.31 169 MET A CA 1
ATOM 1337 C C . MET A 1 169 ? 3.308 1.272 6.767 1.00 74.31 169 MET A C 1
ATOM 1339 O O . MET A 1 169 ? 2.494 1.928 7.414 1.00 74.31 169 MET A O 1
ATOM 1343 N N . ALA A 1 170 ? 3.070 0.017 6.385 1.00 69.06 170 ALA A N 1
ATOM 1344 C CA . ALA A 1 170 ? 1.868 -0.731 6.729 1.00 69.06 170 ALA A CA 1
ATOM 1345 C C . ALA A 1 170 ? 1.718 -0.867 8.252 1.00 69.06 170 ALA A C 1
ATOM 1347 O O . ALA A 1 170 ? 0.641 -0.597 8.778 1.00 69.06 170 ALA A O 1
ATOM 1348 N N . THR A 1 171 ? 2.801 -1.154 8.981 1.00 68.06 171 THR A N 1
ATOM 1349 C CA . THR A 1 171 ? 2.797 -1.176 10.453 1.00 68.06 171 THR A CA 1
ATOM 1350 C C . THR A 1 171 ? 2.402 0.181 11.047 1.00 68.06 171 THR A C 1
ATOM 1352 O O . THR A 1 171 ? 1.584 0.238 11.967 1.00 68.06 171 THR A O 1
ATOM 1355 N N . ILE A 1 172 ? 2.914 1.289 10.495 1.00 67.75 172 ILE A N 1
ATOM 1356 C CA . ILE A 1 172 ? 2.549 2.650 10.929 1.00 67.75 172 ILE A CA 1
ATOM 1357 C C . ILE A 1 172 ? 1.066 2.943 10.666 1.00 67.75 172 ILE A C 1
ATOM 1359 O O . ILE A 1 172 ? 0.426 3.579 11.497 1.00 67.75 172 ILE A O 1
ATOM 1363 N N . LEU A 1 173 ? 0.510 2.494 9.537 1.00 66.00 173 LEU A N 1
ATOM 1364 C CA . LEU A 1 173 ? -0.910 2.672 9.203 1.00 66.00 173 LEU A CA 1
ATOM 1365 C C . LEU A 1 173 ? -1.829 1.779 10.046 1.00 66.00 173 LEU A C 1
ATOM 1367 O O . LEU A 1 173 ? -2.959 2.161 10.339 1.00 66.00 173 LEU A O 1
ATOM 1371 N N . TYR A 1 174 ? -1.339 0.613 10.459 1.00 65.44 174 TYR A N 1
ATOM 1372 C CA . TYR A 1 174 ? -2.074 -0.336 11.284 1.00 65.44 174 TYR A CA 1
ATOM 1373 C C . TYR A 1 174 ? -2.126 0.082 12.766 1.00 65.44 174 TYR A C 1
ATOM 1375 O O . TYR A 1 174 ? -3.149 -0.073 13.432 1.00 65.44 174 TYR A O 1
ATOM 1383 N N . TRP A 1 175 ? -1.055 0.682 13.292 1.00 63.78 175 TRP A N 1
ATOM 1384 C CA . TRP A 1 175 ? -0.943 1.087 14.701 1.00 63.78 175 TRP A CA 1
ATOM 1385 C C . TRP A 1 175 ? -2.057 2.029 15.219 1.00 63.78 175 TRP A C 1
ATOM 1387 O O . TRP A 1 175 ? -2.487 1.898 16.367 1.00 63.78 175 TRP A O 1
ATOM 1397 N N . PRO A 1 176 ? -2.558 3.008 14.446 1.00 57.88 176 PRO A N 1
ATOM 1398 C CA . PRO A 1 176 ? -3.735 3.785 14.817 1.00 57.88 176 PRO A CA 1
ATOM 1399 C C . PRO A 1 176 ? -5.007 2.938 14.906 1.00 57.88 176 PRO A C 1
ATOM 1401 O O . PRO A 1 176 ? -5.796 3.155 15.821 1.00 57.88 176 PRO A O 1
ATOM 1404 N N . LEU A 1 177 ? -5.191 1.963 14.009 1.00 55.78 177 LEU A N 1
ATOM 1405 C CA . LEU A 1 177 ? -6.405 1.142 13.924 1.00 55.78 177 LEU A CA 1
ATOM 1406 C C . LEU A 1 177 ? -6.597 0.242 15.147 1.00 55.78 177 LEU A C 1
ATOM 1408 O O . LEU A 1 177 ? -7.729 0.042 15.572 1.00 55.78 177 LEU A O 1
ATOM 1412 N N . THR A 1 178 ? -5.514 -0.219 15.778 1.00 53.06 178 THR A N 1
ATOM 1413 C CA . THR A 1 178 ? -5.590 -0.979 17.040 1.00 53.06 178 THR A CA 1
ATOM 1414 C C . THR A 1 178 ? -6.017 -0.130 18.242 1.00 53.06 178 THR A C 1
ATOM 1416 O O . THR A 1 178 ? -6.307 -0.679 19.304 1.00 53.06 178 THR A O 1
ATOM 1419 N N . LYS A 1 179 ? -6.054 1.206 18.107 1.00 46.22 179 LYS A N 1
ATOM 1420 C CA . LYS A 1 179 ? -6.398 2.149 19.187 1.00 46.22 179 LYS A CA 1
ATOM 1421 C C . LYS A 1 179 ? -7.536 3.134 18.854 1.00 46.22 179 LYS A C 1
ATOM 1423 O O . LYS A 1 179 ? -7.861 3.951 19.713 1.00 46.22 179 LYS A O 1
ATOM 1428 N N . PHE A 1 180 ? -8.154 3.081 17.670 1.00 31.36 180 PHE A N 1
ATOM 1429 C CA . PHE A 1 180 ? -9.453 3.732 17.410 1.00 31.36 180 PHE A CA 1
ATOM 1430 C C . PHE A 1 180 ? -10.594 2.875 18.012 1.00 31.36 180 PHE A C 1
ATOM 1432 O O . PHE A 1 180 ? -10.446 1.666 18.155 1.00 31.36 180 PHE A O 1
ATOM 1439 N N . PRO A 1 181 ? -11.686 3.483 18.504 1.00 37.34 181 PRO A N 1
ATOM 1440 C CA . PRO A 1 181 ? -11.997 3.430 19.928 1.00 37.34 181 PRO A CA 1
ATOM 1441 C C . PRO A 1 181 ? -12.855 2.237 20.362 1.00 37.34 181 PRO A C 1
ATOM 1443 O O . PRO A 1 181 ? -13.990 2.056 19.919 1.00 37.34 181 PRO A O 1
ATOM 1446 N N . ALA A 1 182 ? -12.380 1.568 21.412 1.00 30.78 182 ALA A N 1
ATOM 1447 C CA . ALA A 1 182 ? -13.194 0.883 22.413 1.00 30.78 182 ALA A CA 1
ATOM 1448 C C . ALA A 1 182 ? -14.026 1.893 23.244 1.00 30.78 182 ALA A C 1
ATOM 1450 O O . ALA A 1 182 ? -13.907 1.959 24.462 1.00 30.78 182 ALA A O 1
ATOM 1451 N N . ALA A 1 183 ? -14.840 2.727 22.587 1.00 29.67 183 ALA A N 1
ATOM 1452 C CA . ALA A 1 183 ? -15.766 3.657 23.249 1.00 29.67 183 ALA A CA 1
ATOM 1453 C C . ALA A 1 183 ? -17.241 3.224 23.140 1.00 29.67 183 ALA A C 1
ATOM 1455 O O . ALA A 1 183 ? -18.127 3.964 23.551 1.00 29.67 183 ALA A O 1
ATOM 1456 N N . SER A 1 184 ? -17.529 2.030 22.609 1.00 28.95 184 SER A N 1
ATOM 1457 C CA . SER A 1 184 ? -18.900 1.488 22.538 1.00 28.95 184 SER A CA 1
ATOM 1458 C C . SER A 1 184 ? -19.030 0.001 22.887 1.00 28.95 184 SER A C 1
ATOM 1460 O O . SER A 1 184 ? -20.124 -0.548 22.797 1.00 28.95 184 SER A O 1
ATOM 1462 N N . TRP A 1 185 ? -17.957 -0.651 23.338 1.00 31.23 185 TRP A N 1
ATOM 1463 C CA . TRP A 1 185 ? -17.978 -2.073 23.683 1.00 31.23 185 TRP A CA 1
ATOM 1464 C C . TRP A 1 185 ? -17.419 -2.233 25.089 1.00 31.23 185 TRP A C 1
ATOM 1466 O O . TRP A 1 185 ? -16.292 -1.826 25.364 1.00 31.23 185 TRP A O 1
ATOM 1476 N N . GLY A 1 186 ? -18.274 -2.720 25.991 1.00 26.36 186 GLY A N 1
ATOM 1477 C CA . GLY A 1 186 ? -17.967 -2.902 27.402 1.00 26.36 186 GLY A CA 1
ATOM 1478 C C . GLY A 1 186 ? -16.699 -3.721 27.621 1.00 26.36 186 GLY A C 1
ATOM 1479 O O . GLY A 1 186 ? -16.309 -4.537 26.786 1.00 26.36 186 GLY A O 1
ATOM 1480 N N . LEU A 1 187 ? -16.061 -3.462 28.763 1.00 28.61 187 LEU A N 1
ATOM 1481 C CA . LEU A 1 187 ? -14.877 -4.170 29.228 1.00 28.61 187 LEU A CA 1
ATOM 1482 C C . LEU A 1 187 ? -15.044 -5.693 29.080 1.00 28.61 187 LEU A C 1
ATOM 1484 O O . LEU A 1 187 ? -16.073 -6.238 29.476 1.00 28.61 187 LEU A O 1
ATOM 1488 N N . ASN A 1 188 ? -13.971 -6.336 28.604 1.00 26.78 188 ASN A N 1
ATOM 1489 C CA . ASN A 1 188 ? -13.747 -7.783 28.442 1.00 26.78 188 ASN A CA 1
ATOM 1490 C C . ASN A 1 188 ? -14.077 -8.361 27.058 1.00 26.78 188 ASN A C 1
ATOM 1492 O O . ASN A 1 188 ? -15.035 -9.108 26.916 1.00 26.78 188 ASN A O 1
ATOM 1496 N N . CYS A 1 189 ? -13.250 -8.024 26.064 1.00 27.09 189 CYS A N 1
ATOM 1497 C CA . CYS A 1 189 ? -12.890 -8.773 24.840 1.00 27.09 189 CYS A CA 1
ATOM 1498 C C . CYS A 1 189 ? -12.177 -7.725 23.965 1.00 27.09 189 CYS A C 1
ATOM 1500 O O . CYS A 1 189 ? -12.790 -6.747 23.568 1.00 27.09 189 CYS A O 1
ATOM 1502 N N . VAL A 1 190 ? -10.867 -7.724 23.743 1.00 28.62 190 VAL A N 1
ATOM 1503 C CA . VAL A 1 190 ? -10.113 -8.661 22.910 1.00 28.62 190 VAL A CA 1
ATOM 1504 C C . VAL A 1 190 ? -8.642 -8.454 23.276 1.00 28.62 190 VAL A C 1
ATOM 1506 O O . VAL A 1 190 ? -8.069 -7.405 22.992 1.00 28.62 190 VAL A O 1
ATOM 1509 N N . LEU A 1 191 ? -8.044 -9.456 23.914 1.00 27.27 191 LEU A N 1
ATOM 1510 C CA . LEU A 1 191 ? -6.612 -9.522 24.214 1.00 27.27 191 LEU A CA 1
ATOM 1511 C C . LEU A 1 191 ? -5.879 -10.490 23.263 1.00 27.27 191 LEU A C 1
ATOM 1513 O O . LEU A 1 191 ? -4.772 -10.908 23.563 1.00 27.27 191 LEU A O 1
ATOM 1517 N N . GLU A 1 192 ? -6.464 -10.849 22.110 1.00 26.62 192 GLU A N 1
ATOM 1518 C CA . GLU A 1 192 ? -6.004 -12.038 21.367 1.00 26.62 192 GLU A CA 1
ATOM 1519 C C . GLU A 1 192 ? -6.124 -12.002 19.828 1.00 26.62 192 GLU A C 1
ATOM 1521 O O . GLU A 1 192 ? -6.233 -13.054 19.210 1.00 26.62 192 GLU A O 1
ATOM 1526 N N . ILE A 1 193 ? -6.098 -10.839 19.154 1.00 30.12 193 ILE A N 1
ATOM 1527 C CA . ILE A 1 193 ? -6.225 -10.839 17.670 1.00 30.12 193 ILE A CA 1
ATOM 1528 C C . ILE A 1 193 ? -5.027 -10.274 16.884 1.00 30.12 193 ILE A C 1
ATOM 1530 O O . ILE A 1 193 ? -4.946 -10.534 15.692 1.00 30.12 193 ILE A O 1
ATOM 1534 N N . PHE A 1 194 ? -4.015 -9.624 17.473 1.00 30.55 194 PHE A N 1
ATOM 1535 C CA . PHE A 1 194 ? -2.924 -9.057 16.642 1.00 30.55 194 PHE A CA 1
ATOM 1536 C C . PHE A 1 194 ? -1.489 -9.245 17.140 1.00 30.55 194 PHE A C 1
ATOM 1538 O O . PHE A 1 194 ? -0.604 -8.454 16.828 1.00 30.55 194 PHE A O 1
ATOM 1545 N N . THR A 1 195 ? -1.231 -10.356 17.820 1.00 27.62 195 THR A N 1
ATOM 1546 C CA . THR A 1 195 ? 0.123 -10.888 18.038 1.00 27.62 195 THR A CA 1
ATOM 1547 C C . THR A 1 195 ? 0.685 -11.827 16.952 1.00 27.62 195 THR A C 1
ATOM 1549 O O . THR A 1 195 ? 1.864 -12.129 17.073 1.00 27.62 195 THR A O 1
ATOM 1552 N N . PRO A 1 196 ? 0.006 -12.241 15.850 1.00 29.45 196 PRO A N 1
ATOM 1553 C CA . PRO A 1 196 ? 0.674 -13.116 14.876 1.00 29.45 196 PRO A CA 1
ATOM 1554 C C . PRO A 1 196 ? 1.055 -12.494 13.521 1.00 29.45 196 PRO A C 1
ATOM 1556 O O . PRO A 1 196 ? 1.626 -13.209 12.707 1.00 29.45 196 PRO A O 1
ATOM 1559 N N . LEU A 1 197 ? 0.813 -11.208 13.222 1.00 31.91 197 LEU A N 1
ATOM 1560 C CA . LEU A 1 197 ? 1.160 -10.665 11.885 1.00 31.91 197 LEU A CA 1
ATOM 1561 C C . LEU A 1 197 ? 2.594 -10.122 11.750 1.00 31.91 197 LEU A C 1
ATOM 1563 O O . LEU A 1 197 ? 3.086 -10.006 10.631 1.00 31.91 197 LEU A O 1
ATOM 1567 N N . MET A 1 198 ? 3.303 -9.884 12.860 1.00 31.61 198 MET A N 1
ATOM 1568 C CA . MET A 1 198 ? 4.765 -9.680 12.851 1.00 31.61 198 MET A CA 1
ATOM 1569 C C . MET A 1 198 ? 5.553 -10.843 13.481 1.00 31.61 198 MET A C 1
ATOM 1571 O O . MET A 1 198 ? 6.751 -10.949 13.236 1.00 31.61 198 MET A O 1
ATOM 1575 N N . GLU A 1 199 ? 4.894 -11.767 14.194 1.00 28.47 199 GLU A N 1
ATOM 1576 C CA . GLU A 1 199 ? 5.534 -12.970 14.759 1.00 28.47 199 GLU A CA 1
ATOM 1577 C C . GLU A 1 199 ? 5.269 -14.278 13.989 1.00 28.47 199 GLU A C 1
ATOM 1579 O O . GLU A 1 199 ? 5.758 -15.331 14.397 1.00 28.47 199 GLU A O 1
ATOM 1584 N N . LEU A 1 200 ? 4.629 -14.261 12.809 1.00 28.50 200 LEU A N 1
ATOM 1585 C CA . LEU A 1 200 ? 4.731 -15.398 11.879 1.00 28.50 200 LEU A CA 1
ATOM 1586 C C . LEU A 1 200 ? 6.043 -15.351 11.086 1.00 28.50 200 LEU A C 1
ATOM 1588 O O . LEU A 1 200 ? 6.107 -15.114 9.882 1.00 28.50 200 LEU A O 1
ATOM 1592 N N . LYS A 1 201 ? 7.116 -15.709 11.785 1.00 32.25 201 LYS A N 1
ATOM 1593 C CA . LYS A 1 201 ? 8.406 -16.131 11.226 1.00 32.25 201 LYS A CA 1
ATOM 1594 C C . LYS A 1 201 ? 8.352 -17.545 10.614 1.00 32.25 201 LYS A C 1
ATOM 1596 O O . LYS A 1 201 ? 9.347 -18.262 10.621 1.00 32.25 201 LYS A O 1
ATOM 1601 N N . ILE A 1 202 ? 7.217 -17.977 10.057 1.00 30.16 202 ILE A N 1
ATOM 1602 C CA . ILE A 1 202 ? 7.039 -19.336 9.517 1.00 30.16 202 ILE A CA 1
ATOM 1603 C C . ILE A 1 202 ? 6.540 -19.257 8.073 1.00 30.16 202 ILE A C 1
ATOM 1605 O O . ILE A 1 202 ? 5.387 -19.535 7.800 1.00 30.16 202 ILE A O 1
ATOM 1609 N N . PHE A 1 203 ? 7.416 -18.845 7.149 1.00 27.05 203 PHE A N 1
ATOM 1610 C CA . PHE A 1 203 ? 7.483 -19.412 5.784 1.00 27.05 203 PHE A CA 1
ATOM 1611 C C . PHE A 1 203 ? 8.759 -19.037 5.004 1.00 27.05 203 PHE A C 1
ATOM 1613 O O . PHE A 1 203 ? 8.902 -19.414 3.844 1.00 27.05 203 PHE A O 1
ATOM 1620 N N . TYR A 1 204 ? 9.752 -18.389 5.626 1.00 31.00 204 TYR A N 1
ATOM 1621 C CA . TYR A 1 204 ? 11.074 -18.236 4.996 1.00 31.00 204 TYR A CA 1
ATOM 1622 C C . TYR A 1 204 ? 11.916 -19.529 5.037 1.00 31.00 204 TYR A C 1
ATOM 1624 O O . TYR A 1 204 ? 12.799 -19.719 4.207 1.00 31.00 204 TYR A O 1
ATOM 1632 N N . GLY A 1 205 ? 11.591 -20.480 5.924 1.00 28.89 205 GLY A N 1
ATOM 1633 C CA . GLY A 1 205 ? 12.250 -21.795 5.994 1.00 28.89 205 GLY A CA 1
ATOM 1634 C C . GLY A 1 205 ? 11.747 -22.840 4.985 1.00 28.89 205 GLY A C 1
ATOM 1635 O O . GLY A 1 205 ? 12.452 -23.810 4.710 1.00 28.89 205 GLY A O 1
ATOM 1636 N N . GLN A 1 206 ? 10.557 -22.657 4.397 1.00 27.02 206 GLN A N 1
ATOM 1637 C CA . GLN A 1 206 ? 9.971 -23.617 3.445 1.00 27.02 206 GLN A CA 1
ATOM 1638 C C . GLN A 1 206 ? 10.144 -23.188 1.978 1.00 27.02 206 GLN A C 1
ATOM 1640 O O . GLN A 1 206 ? 10.165 -24.040 1.089 1.00 27.02 206 GLN A O 1
ATOM 1645 N N . PHE A 1 207 ? 10.395 -21.898 1.725 1.00 26.80 207 PHE A N 1
ATOM 1646 C CA . PHE A 1 207 ? 10.755 -21.397 0.394 1.00 26.80 207 PHE A CA 1
ATOM 1647 C C . PHE A 1 207 ? 12.156 -21.877 -0.050 1.00 26.80 207 PHE A C 1
ATOM 1649 O O . PHE A 1 207 ? 12.360 -22.182 -1.224 1.00 26.80 207 PHE A O 1
ATOM 1656 N N . CYS A 1 208 ? 13.088 -22.090 0.891 1.00 28.34 208 CYS A N 1
ATOM 1657 C CA . CYS A 1 208 ? 14.405 -22.675 0.599 1.00 28.34 208 CYS A CA 1
ATOM 1658 C C . CYS A 1 208 ? 14.388 -24.196 0.340 1.00 28.34 208 CYS A C 1
ATOM 1660 O O . CYS A 1 208 ? 15.304 -24.696 -0.306 1.00 28.34 208 CYS A O 1
ATOM 1662 N N . ARG A 1 209 ? 13.357 -24.945 0.769 1.00 27.94 209 ARG A N 1
ATOM 1663 C CA . ARG A 1 209 ? 13.245 -26.391 0.464 1.00 27.94 209 ARG A CA 1
ATOM 1664 C C . ARG A 1 209 ? 12.544 -26.678 -0.862 1.00 27.94 209 ARG A C 1
ATOM 1666 O O . ARG A 1 209 ? 12.899 -27.636 -1.538 1.00 27.94 209 ARG A O 1
ATOM 1673 N N . ILE A 1 210 ? 11.596 -25.837 -1.276 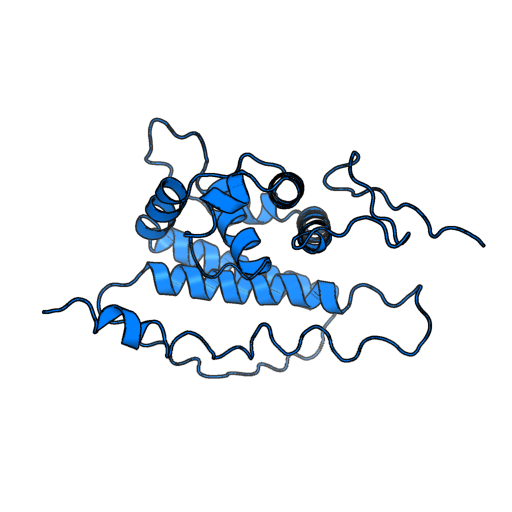1.00 29.31 210 ILE A N 1
ATOM 1674 C CA . ILE A 1 210 ? 10.874 -26.023 -2.547 1.00 29.31 210 ILE A CA 1
ATOM 1675 C C . ILE A 1 210 ? 11.739 -25.606 -3.754 1.00 29.31 210 ILE A C 1
ATOM 1677 O O . ILE A 1 210 ? 11.603 -26.182 -4.831 1.00 29.31 210 ILE A O 1
ATOM 1681 N N . MET A 1 211 ? 12.705 -24.699 -3.567 1.00 26.66 211 MET A N 1
ATOM 1682 C CA . MET A 1 211 ? 13.678 -24.318 -4.606 1.00 26.66 211 MET A CA 1
ATOM 1683 C C . MET A 1 211 ? 14.891 -25.266 -4.718 1.00 26.66 211 MET A C 1
ATOM 1685 O O . MET A 1 211 ? 15.636 -25.165 -5.687 1.00 26.66 211 MET A O 1
ATOM 1689 N N . GLN A 1 212 ? 15.075 -26.218 -3.790 1.00 30.69 212 GLN A N 1
ATOM 1690 C CA . GLN A 1 212 ? 16.098 -27.278 -3.888 1.00 30.69 212 GLN A CA 1
ATOM 1691 C C . GLN A 1 212 ? 15.578 -28.591 -4.509 1.00 30.69 212 GLN A C 1
ATOM 1693 O O . GLN A 1 212 ? 16.374 -29.468 -4.823 1.00 30.69 212 GLN A O 1
ATOM 1698 N N . ALA A 1 213 ? 14.270 -28.730 -4.751 1.00 28.28 213 ALA A N 1
ATOM 1699 C CA . ALA A 1 213 ? 13.672 -29.960 -5.293 1.00 28.28 213 ALA A CA 1
ATOM 1700 C C . ALA A 1 213 ? 13.451 -29.952 -6.824 1.00 28.28 213 ALA A C 1
ATOM 1702 O O . ALA A 1 213 ? 12.793 -30.841 -7.356 1.00 28.28 213 ALA A O 1
ATOM 1703 N N . LYS A 1 214 ? 13.985 -28.958 -7.548 1.00 29.89 214 LYS A N 1
ATOM 1704 C CA . LYS A 1 214 ? 13.932 -28.873 -9.025 1.00 29.89 214 LYS A CA 1
ATOM 1705 C C . LYS A 1 214 ? 15.306 -28.638 -9.658 1.00 29.89 214 LYS A C 1
ATOM 1707 O O . LYS A 1 214 ? 15.439 -27.897 -10.627 1.00 29.89 214 LYS A O 1
ATOM 1712 N N . MET A 1 215 ? 16.327 -29.266 -9.086 1.00 30.78 215 MET A N 1
ATOM 1713 C CA . MET A 1 215 ? 17.651 -29.350 -9.696 1.00 30.78 215 MET A CA 1
ATOM 1714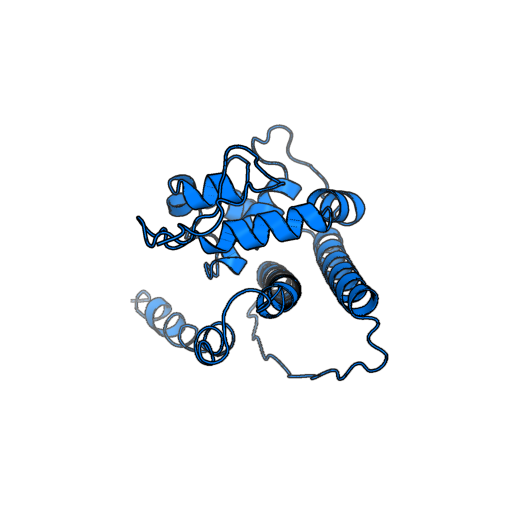 C C . MET A 1 215 ? 18.190 -30.785 -9.593 1.00 30.78 215 MET A C 1
ATOM 1716 O O . MET A 1 215 ? 19.206 -31.044 -8.959 1.00 30.78 215 MET A O 1
ATOM 1720 N N . PHE A 1 216 ? 17.432 -31.701 -10.198 1.00 39.81 216 PHE A N 1
ATOM 1721 C CA . PHE A 1 216 ? 17.921 -32.795 -11.036 1.00 39.81 216 PHE A CA 1
ATOM 1722 C C . PHE A 1 216 ? 17.087 -32.772 -12.317 1.00 39.81 216 PHE A C 1
ATOM 1724 O O . PHE A 1 216 ? 15.868 -32.494 -12.199 1.00 39.81 216 PHE A O 1
#

Organism: NCBI:txid1808352